Protein AF-A0A5N5TL93-F1 (afdb_monomer_lite)

Organism: NCBI:txid96803

Sequence (200 aa):
LRLPSHPKIYDVPLDINDTLHLYWQVDYETESVRIEIHSRAFSPHPWVAVGFSDRGEFPGSDMCVFWVDWKKKIHFQNAERGTTHIVWAWGLGPLYSLEGVIAKGDYCGEVKLELLKPALPDPNLENSKELLVRANKVSVPSDETTYWCSVQKLPEEFIKKHHMLKFGPRIEKGNEDVVHHMEVFHCEHPPNFEVPLYQG

Secondary structure (DSSP, 8-state):
-PPPSSPPPEEEESSTT-SEEEEEEEETTTTEEEEEEEE----SS-EEEEEE-SSS-STT-EEEEEEE-TTS-EEEEEE----SSEEEEEESS----THHHHTT-SEEEEE---S----PPPPP-TT---------S----SSS-----B--PPPGGGSS----------PPTT-TTT------------TT--PPP-B-

Foldseek 3Di:
DDFDPDFDKDKDQFDPVSQKIKIWTADPVVRDIDIDIDGNDPAPKKKKKKWFAAVQALPFTFIWIWIQDPVRDIDIDTDDDHHFWMKMEMERDHDPDCVQVSVGHPDIGIDGDDRDDPRDDQDDCPPPDDDDDDADPDDDDPDPDDDKDWDDDDDPVPPDDDDDSDDDDDDDPPCPVVCDDDDDDDDDDDPPDDDDTDID

Structure (mmCIF, N/CA/C/O backbone):
data_AF-A0A5N5TL93-F1
#
_entry.id   AF-A0A5N5TL93-F1
#
loop_
_atom_site.group_PDB
_atom_site.id
_atom_site.type_symbol
_atom_site.label_atom_id
_atom_site.label_alt_id
_atom_site.label_comp_id
_atom_site.label_asym_id
_atom_site.label_entity_id
_atom_site.label_seq_id
_atom_site.pdbx_PDB_ins_code
_atom_site.Cartn_x
_atom_site.Cartn_y
_atom_site.Cartn_z
_atom_site.occupancy
_atom_site.B_iso_or_equiv
_atom_site.auth_seq_id
_atom_site.auth_comp_id
_atom_site.auth_asym_id
_atom_site.auth_atom_id
_atom_site.pdbx_PDB_model_num
ATOM 1 N N . LEU A 1 1 ? 13.899 15.045 18.638 1.00 47.25 1 LEU A N 1
ATOM 2 C CA . LEU A 1 1 ? 13.764 13.753 17.928 1.00 47.25 1 LEU A CA 1
ATOM 3 C C . LEU A 1 1 ? 15.072 13.530 17.181 1.00 47.25 1 LEU A C 1
ATOM 5 O O . LEU A 1 1 ? 15.477 14.438 16.472 1.00 47.25 1 LEU A O 1
ATOM 9 N N . ARG A 1 2 ? 15.803 12.439 17.443 1.00 49.12 2 ARG A N 1
ATOM 10 C CA . ARG A 1 2 ? 17.041 12.135 16.701 1.00 49.12 2 ARG A CA 1
ATOM 11 C C . ARG A 1 2 ? 16.654 11.414 15.411 1.00 49.12 2 ARG A C 1
ATOM 13 O O . ARG A 1 2 ? 15.847 10.491 15.477 1.00 49.12 2 ARG A O 1
ATOM 20 N N . LEU A 1 3 ? 17.197 11.859 14.280 1.00 55.09 3 LEU A N 1
ATOM 21 C CA . LEU A 1 3 ? 17.043 11.176 12.996 1.00 55.09 3 LEU A CA 1
ATOM 22 C C . LEU A 1 3 ? 17.702 9.783 13.075 1.00 55.09 3 LEU A C 1
ATOM 24 O O . LEU A 1 3 ? 18.693 9.629 13.798 1.00 55.09 3 LEU A O 1
ATOM 28 N N . PRO A 1 4 ? 17.146 8.759 12.404 1.00 56.88 4 PRO A N 1
ATOM 29 C CA . PRO A 1 4 ? 17.736 7.422 12.381 1.00 56.88 4 PRO A CA 1
ATOM 30 C C . PRO A 1 4 ? 19.165 7.449 11.810 1.00 56.88 4 PRO A C 1
ATOM 32 O O . PRO A 1 4 ? 19.465 8.216 10.901 1.00 56.88 4 PRO A O 1
ATOM 35 N N . SER A 1 5 ? 20.053 6.601 12.346 1.00 54.75 5 SER A N 1
ATOM 36 C CA . SER A 1 5 ? 21.486 6.561 11.991 1.00 54.75 5 SER A CA 1
ATOM 37 C C . SER A 1 5 ? 21.777 6.009 10.591 1.00 54.75 5 SER A C 1
ATOM 39 O O . SER A 1 5 ? 22.909 6.104 10.122 1.00 54.75 5 SER A O 1
ATOM 41 N N . HIS A 1 6 ? 20.768 5.437 9.930 1.00 63.19 6 HIS A N 1
ATOM 42 C CA . HIS A 1 6 ? 20.829 4.975 8.550 1.00 63.19 6 HIS A CA 1
ATOM 43 C C . HIS A 1 6 ? 19.561 5.408 7.803 1.00 63.19 6 HIS A C 1
ATOM 45 O O . HIS A 1 6 ? 18.471 5.328 8.380 1.00 63.19 6 HIS A O 1
ATOM 51 N N . PRO A 1 7 ? 19.679 5.847 6.537 1.00 71.12 7 PRO A N 1
ATOM 52 C CA . PRO A 1 7 ? 18.524 6.201 5.727 1.00 71.12 7 PRO A CA 1
ATOM 53 C C . PRO A 1 7 ? 17.638 4.970 5.525 1.00 71.12 7 PRO A C 1
ATOM 55 O O . PRO A 1 7 ? 18.084 3.934 5.026 1.00 71.12 7 PRO A O 1
ATOM 58 N N . LYS A 1 8 ? 16.375 5.088 5.942 1.00 82.25 8 LYS A N 1
ATOM 59 C CA . LYS A 1 8 ? 15.367 4.042 5.773 1.00 82.25 8 LYS A CA 1
ATOM 60 C C . LYS A 1 8 ? 15.163 3.772 4.281 1.00 82.25 8 LYS A C 1
ATOM 62 O O . LYS A 1 8 ? 14.966 4.708 3.510 1.00 82.25 8 LYS A O 1
ATOM 67 N N . ILE A 1 9 ? 15.245 2.500 3.900 1.00 89.31 9 ILE A N 1
ATOM 68 C CA . ILE A 1 9 ? 14.920 2.034 2.550 1.00 89.31 9 ILE A CA 1
ATOM 69 C C . ILE A 1 9 ? 13.435 1.701 2.538 1.00 89.31 9 ILE A C 1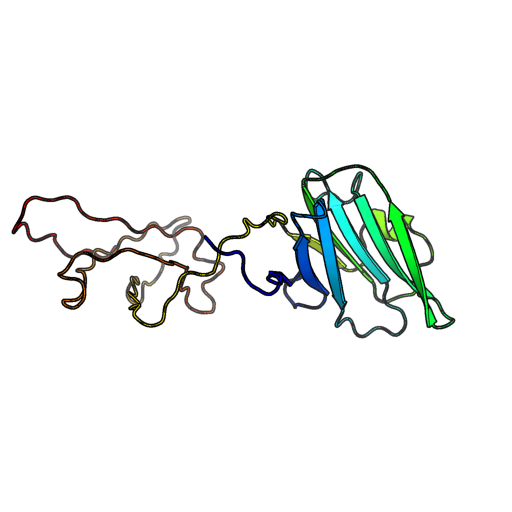
ATOM 71 O O . ILE A 1 9 ? 12.949 1.010 3.435 1.00 89.31 9 ILE A O 1
ATOM 75 N N . TYR A 1 10 ? 12.736 2.217 1.540 1.00 88.88 10 TYR A N 1
ATOM 76 C CA . TYR A 1 10 ? 11.359 1.867 1.239 1.00 88.88 10 TYR A CA 1
ATOM 77 C C . TYR A 1 10 ? 11.325 1.037 -0.037 1.00 88.88 10 TYR A C 1
ATOM 79 O O . TYR A 1 10 ? 12.203 1.181 -0.891 1.00 88.88 10 TYR A O 1
ATOM 87 N N . ASP A 1 11 ? 10.321 0.179 -0.164 1.00 93.81 11 ASP A N 1
ATOM 88 C CA . ASP A 1 11 ? 10.223 -0.759 -1.272 1.00 93.81 11 ASP A CA 1
ATOM 89 C C . ASP A 1 11 ? 8.769 -1.059 -1.658 1.00 93.81 11 ASP A C 1
ATOM 91 O O . ASP A 1 11 ? 7.848 -0.910 -0.847 1.00 93.81 11 ASP A O 1
ATOM 95 N N . VAL A 1 12 ? 8.554 -1.405 -2.929 1.00 91.00 12 VAL A N 1
ATOM 96 C CA . VAL A 1 12 ? 7.251 -1.818 -3.462 1.00 91.00 12 VAL A CA 1
ATOM 97 C C . VAL A 1 12 ? 7.427 -2.694 -4.716 1.00 91.00 12 VAL A C 1
ATOM 99 O O . VAL A 1 12 ? 8.248 -2.364 -5.583 1.00 91.00 12 VAL A O 1
ATOM 102 N N . PRO A 1 13 ? 6.642 -3.777 -4.880 1.00 92.75 13 PRO A N 1
ATOM 103 C CA . PRO A 1 13 ? 6.534 -4.454 -6.168 1.00 92.75 13 PRO A CA 1
ATOM 104 C C . PRO A 1 13 ? 5.822 -3.544 -7.179 1.00 92.75 13 PRO A C 1
ATOM 106 O O . PRO A 1 13 ? 4.799 -2.933 -6.867 1.00 92.75 13 PRO A O 1
ATOM 109 N N . LEU A 1 14 ? 6.350 -3.446 -8.399 1.00 89.75 14 LEU A N 1
ATOM 110 C CA . LEU A 1 14 ? 5.728 -2.661 -9.470 1.00 89.75 14 LEU A CA 1
ATOM 111 C C . LEU A 1 14 ? 4.619 -3.446 -1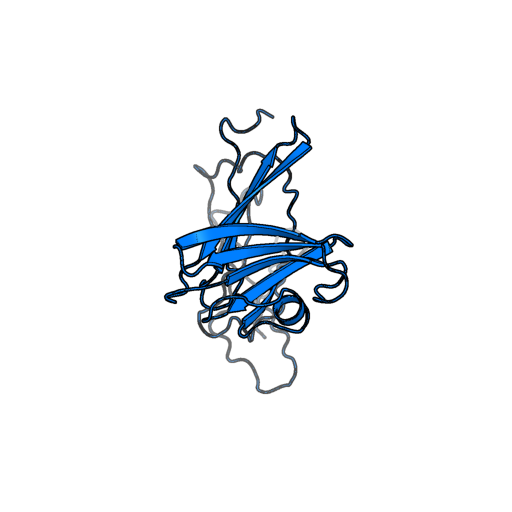0.185 1.00 89.75 14 LEU A C 1
ATOM 113 O O . LEU A 1 14 ? 3.627 -2.860 -10.609 1.00 89.75 14 LEU A O 1
ATOM 117 N N . ASP A 1 15 ? 4.745 -4.771 -10.261 1.00 86.62 15 ASP A N 1
ATOM 118 C CA . ASP A 1 15 ? 3.740 -5.669 -10.832 1.00 86.62 15 ASP A CA 1
ATOM 119 C C . ASP A 1 15 ? 3.267 -6.737 -9.835 1.00 86.62 15 ASP A C 1
ATOM 121 O O . ASP A 1 15 ? 3.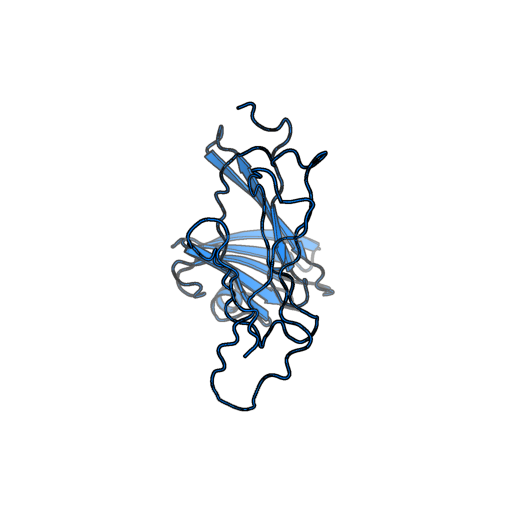928 -7.023 -8.839 1.00 86.62 15 ASP A O 1
ATOM 125 N N . ILE A 1 16 ? 2.120 -7.360 -10.130 1.00 83.56 16 ILE A N 1
ATOM 126 C CA . ILE A 1 16 ? 1.475 -8.357 -9.256 1.00 83.56 16 ILE A CA 1
ATOM 127 C C . ILE A 1 16 ? 2.340 -9.598 -8.977 1.00 83.56 16 ILE A C 1
ATOM 129 O O . ILE A 1 16 ? 2.158 -10.254 -7.954 1.00 83.56 16 ILE A O 1
ATOM 133 N N . ASN A 1 17 ? 3.277 -9.927 -9.869 1.00 86.06 17 ASN A N 1
ATOM 134 C CA . ASN A 1 17 ? 4.159 -11.085 -9.734 1.00 86.06 17 ASN A CA 1
ATOM 135 C C . ASN A 1 17 ? 5.513 -10.723 -9.110 1.00 86.06 17 ASN A C 1
ATOM 137 O O . ASN A 1 17 ? 6.364 -11.604 -8.979 1.00 86.06 17 ASN A O 1
ATOM 141 N N . ASP A 1 18 ? 5.727 -9.456 -8.741 1.00 88.94 18 ASP A N 1
ATOM 142 C CA . ASP A 1 18 ? 7.007 -8.953 -8.245 1.00 88.94 18 ASP A CA 1
ATOM 143 C C . ASP A 1 18 ? 8.171 -9.262 -9.215 1.00 88.94 18 ASP A C 1
ATOM 145 O O . ASP A 1 18 ? 9.257 -9.714 -8.826 1.00 88.94 18 ASP A O 1
ATOM 149 N N . THR A 1 19 ? 7.911 -9.087 -10.517 1.00 87.75 19 THR A N 1
ATOM 150 C CA . THR A 1 19 ? 8.921 -9.239 -11.577 1.00 87.75 19 THR A CA 1
ATOM 151 C C . THR A 1 19 ? 9.835 -8.022 -11.614 1.00 87.75 19 THR A C 1
ATOM 153 O O . THR A 1 19 ? 11.045 -8.165 -11.791 1.00 87.75 19 THR A O 1
ATOM 156 N N . LEU A 1 20 ? 9.267 -6.834 -11.430 1.00 88.44 20 LEU A N 1
ATOM 157 C CA . LEU A 1 20 ? 9.965 -5.581 -11.197 1.00 88.44 20 LEU A CA 1
ATOM 158 C C . LEU A 1 20 ? 9.697 -5.102 -9.769 1.00 88.44 20 LEU A C 1
ATOM 160 O O . LEU A 1 20 ? 8.544 -4.944 -9.370 1.00 88.44 20 LEU A O 1
ATOM 164 N N . HIS A 1 21 ? 10.762 -4.812 -9.029 1.00 92.06 21 HIS A N 1
ATOM 165 C CA . HIS A 1 21 ? 10.697 -4.294 -7.666 1.00 92.06 21 HIS A CA 1
ATOM 166 C C . HIS A 1 21 ? 11.417 -2.950 -7.580 1.00 92.06 21 HIS A C 1
ATOM 168 O O . HIS A 1 21 ? 12.538 -2.811 -8.074 1.00 92.06 21 HIS A O 1
ATOM 174 N N . LEU A 1 22 ? 10.781 -1.964 -6.954 1.00 90.69 22 LEU A N 1
ATOM 175 C CA . LEU A 1 22 ? 11.323 -0.627 -6.743 1.00 90.69 22 LEU A CA 1
ATOM 176 C C . LEU A 1 22 ? 11.783 -0.477 -5.295 1.00 90.69 22 LEU A C 1
ATOM 178 O O . LEU A 1 22 ? 10.998 -0.693 -4.379 1.00 90.69 22 LEU A O 1
ATOM 182 N N . TYR A 1 23 ? 13.014 -0.015 -5.107 1.00 92.50 23 TYR A N 1
ATOM 183 C CA . TYR A 1 23 ? 13.560 0.445 -3.836 1.00 92.50 23 TYR A CA 1
ATOM 184 C C . TYR A 1 23 ? 13.857 1.938 -3.925 1.00 92.50 23 TYR A C 1
ATOM 186 O O . TYR A 1 23 ? 14.356 2.416 -4.948 1.00 92.50 23 TYR A O 1
ATOM 194 N N . TRP A 1 24 ? 13.597 2.690 -2.858 1.00 90.25 24 TRP A N 1
ATOM 195 C CA . TRP A 1 24 ? 13.990 4.092 -2.802 1.00 90.25 24 TRP A CA 1
ATOM 196 C C . TRP A 1 24 ? 14.400 4.569 -1.410 1.00 90.25 24 TRP A C 1
ATOM 198 O O . TRP A 1 24 ? 14.017 4.019 -0.376 1.00 90.25 24 TRP A O 1
ATOM 208 N N . GLN A 1 25 ? 15.200 5.631 -1.402 1.00 88.56 25 GLN A N 1
ATOM 209 C CA . GLN A 1 25 ? 15.634 6.359 -0.215 1.00 88.56 25 GLN A CA 1
ATOM 210 C C . GLN A 1 25 ? 15.470 7.857 -0.450 1.00 88.56 25 GLN A C 1
ATOM 212 O O . GLN A 1 25 ? 15.737 8.343 -1.549 1.00 88.56 25 GLN A O 1
ATOM 217 N N . VAL A 1 26 ? 15.075 8.583 0.594 1.00 83.19 26 VAL A N 1
ATOM 218 C CA . VAL A 1 26 ? 14.947 10.045 0.573 1.00 83.19 26 VAL A CA 1
ATOM 219 C C . VAL A 1 26 ? 16.035 10.643 1.451 1.00 83.19 26 VAL A C 1
ATOM 221 O O . VAL A 1 26 ? 16.152 10.285 2.625 1.00 83.19 26 VAL A O 1
ATOM 224 N N . ASP A 1 27 ? 16.810 11.557 0.885 1.00 84.06 27 ASP A N 1
ATOM 225 C CA . ASP A 1 27 ? 17.784 12.371 1.595 1.00 84.06 27 ASP A CA 1
ATOM 226 C C . ASP A 1 27 ? 17.307 13.826 1.596 1.00 84.06 27 ASP A C 1
ATOM 228 O O . ASP A 1 27 ? 17.324 14.522 0.580 1.00 84.06 27 ASP A O 1
ATOM 232 N N . TYR A 1 28 ? 16.848 14.267 2.764 1.00 81.94 28 TYR A N 1
ATOM 233 C CA . TYR A 1 28 ? 16.354 15.624 2.970 1.00 81.94 28 TYR A CA 1
ATOM 234 C C . TYR A 1 28 ? 17.474 16.659 3.126 1.00 81.94 28 TYR A C 1
ATOM 236 O O . TYR A 1 28 ? 17.205 17.843 2.960 1.00 81.94 28 TYR A O 1
ATOM 244 N N . GLU A 1 29 ? 18.706 16.251 3.447 1.00 84.88 29 GLU A N 1
ATOM 245 C CA . GLU A 1 29 ? 19.843 17.176 3.543 1.00 84.88 29 GLU A CA 1
ATOM 246 C C . GLU A 1 29 ? 20.349 17.559 2.151 1.00 84.88 29 GLU A C 1
ATOM 248 O O . GLU A 1 29 ? 20.724 18.707 1.921 1.00 84.88 29 GLU A O 1
ATOM 253 N N . THR A 1 30 ? 20.337 16.604 1.219 1.00 86.94 30 THR A N 1
ATOM 254 C CA . THR A 1 30 ? 20.783 16.809 -0.168 1.00 86.94 30 THR A CA 1
ATOM 255 C C . THR A 1 30 ? 19.644 17.029 -1.163 1.00 86.94 30 THR A C 1
ATOM 257 O O . THR A 1 30 ? 19.908 17.135 -2.359 1.00 86.94 30 THR A O 1
ATOM 260 N N . GLU A 1 31 ? 18.397 17.097 -0.686 1.00 83.50 31 GLU A N 1
ATOM 261 C CA . GLU A 1 31 ? 17.180 17.238 -1.502 1.00 83.50 31 GLU A CA 1
ATOM 262 C C . GLU A 1 31 ? 17.101 16.207 -2.644 1.00 83.50 31 GLU A C 1
ATOM 264 O O . GLU A 1 31 ? 16.731 16.521 -3.777 1.00 83.50 31 GLU A O 1
ATOM 269 N N . SER A 1 32 ? 17.465 14.953 -2.360 1.00 81.81 32 SER A N 1
ATOM 270 C CA . SER A 1 32 ? 17.572 13.907 -3.377 1.00 81.81 32 SER A CA 1
ATOM 271 C C . SER A 1 32 ? 16.779 12.646 -3.032 1.00 81.81 32 SER A C 1
ATOM 273 O O . SER A 1 32 ? 16.609 12.272 -1.871 1.00 81.81 32 SER A O 1
ATOM 275 N N . VAL A 1 33 ? 16.285 11.968 -4.073 1.00 82.50 33 VAL A N 1
ATOM 276 C CA . VAL A 1 33 ? 15.683 10.634 -3.969 1.00 82.50 33 VAL A CA 1
ATOM 277 C C . VAL A 1 33 ? 16.547 9.666 -4.761 1.00 82.50 33 VAL A C 1
ATOM 279 O O . VAL A 1 33 ? 16.754 9.838 -5.962 1.00 82.50 33 VAL A O 1
ATOM 282 N N . ARG A 1 34 ? 17.063 8.636 -4.092 1.00 86.31 34 ARG A N 1
ATOM 283 C CA . ARG A 1 34 ? 17.788 7.542 -4.740 1.00 86.31 34 ARG A CA 1
ATOM 284 C C . ARG A 1 34 ? 16.815 6.418 -5.037 1.00 86.31 34 ARG A C 1
ATOM 286 O O . ARG A 1 34 ? 16.117 5.978 -4.131 1.00 86.31 34 ARG A O 1
ATOM 293 N N . ILE A 1 35 ? 16.806 5.951 -6.280 1.00 86.06 35 ILE A N 1
ATOM 294 C CA . ILE A 1 35 ? 15.934 4.880 -6.763 1.00 86.06 35 ILE A CA 1
ATOM 295 C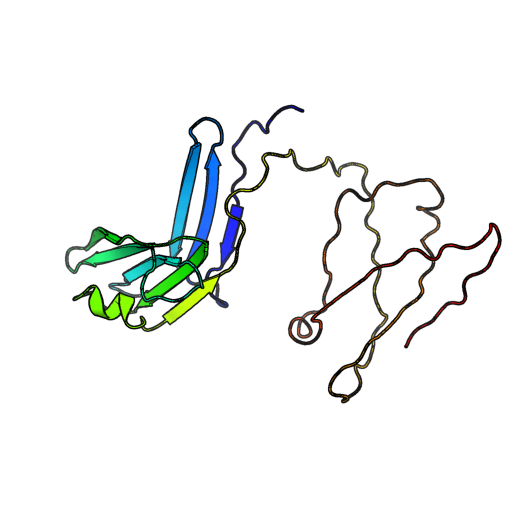 C . ILE A 1 35 ? 16.789 3.722 -7.272 1.00 86.06 35 ILE A C 1
ATOM 297 O O . ILE A 1 35 ? 17.787 3.935 -7.960 1.00 86.06 35 ILE A O 1
ATOM 301 N N . GLU A 1 36 ? 16.374 2.503 -6.953 1.00 89.56 36 GLU A N 1
ATOM 302 C CA . GLU A 1 36 ? 16.967 1.264 -7.437 1.00 89.56 36 GLU A CA 1
ATOM 303 C C . GLU A 1 36 ? 15.857 0.313 -7.905 1.00 89.56 36 GLU A C 1
ATOM 305 O O . GLU A 1 36 ? 14.861 0.120 -7.212 1.00 89.56 36 GLU A O 1
ATOM 310 N N . ILE A 1 37 ? 16.014 -0.264 -9.100 1.00 86.50 37 ILE A N 1
ATOM 311 C CA . ILE A 1 37 ? 15.037 -1.181 -9.702 1.00 86.50 37 ILE A CA 1
ATOM 312 C C . ILE A 1 37 ? 15.664 -2.560 -9.829 1.00 86.50 37 ILE A C 1
ATOM 314 O O . ILE A 1 37 ? 16.708 -2.721 -10.463 1.00 86.50 37 ILE A O 1
ATOM 318 N N . HIS A 1 38 ? 15.015 -3.566 -9.256 1.00 88.44 38 HIS A N 1
ATOM 319 C CA . HIS A 1 38 ? 15.400 -4.964 -9.406 1.00 88.44 38 HIS A CA 1
ATOM 320 C C . HIS A 1 38 ? 14.457 -5.628 -10.397 1.00 88.44 38 HIS A C 1
ATOM 322 O O . HIS A 1 38 ? 13.242 -5.566 -10.238 1.00 88.44 38 HIS A O 1
ATOM 328 N N . SER A 1 39 ? 15.017 -6.282 -11.412 1.00 83.44 39 SER A N 1
ATOM 329 C CA . SER A 1 39 ? 14.250 -7.083 -12.363 1.00 83.44 39 SER A CA 1
ATOM 330 C C . SER A 1 39 ? 14.581 -8.559 -12.196 1.00 83.44 39 SER A C 1
ATOM 332 O O . SER A 1 39 ? 15.746 -8.956 -12.233 1.00 83.44 39 SER A O 1
ATOM 334 N N . ARG A 1 40 ? 13.542 -9.374 -12.032 1.00 82.38 40 ARG A N 1
ATOM 335 C CA . ARG A 1 40 ? 13.588 -10.841 -12.051 1.00 82.38 40 ARG A CA 1
ATOM 336 C C . ARG A 1 40 ? 13.143 -11.407 -13.402 1.00 82.38 40 ARG A C 1
ATOM 338 O O . ARG A 1 40 ? 12.985 -12.618 -13.533 1.00 82.38 40 ARG A O 1
ATOM 345 N N . ALA A 1 41 ? 12.923 -10.551 -14.405 1.00 68.75 41 ALA A N 1
ATOM 346 C CA . ALA A 1 41 ? 12.520 -10.975 -15.738 1.00 68.75 41 ALA A CA 1
ATOM 347 C C . ALA A 1 41 ? 13.613 -11.849 -16.377 1.00 68.75 41 ALA A C 1
ATOM 349 O O . ALA A 1 41 ? 14.707 -11.384 -16.698 1.00 68.75 41 ALA A O 1
ATOM 350 N N . PHE A 1 42 ? 13.308 -13.128 -16.594 1.00 65.31 42 PHE A N 1
ATOM 351 C CA . PHE A 1 42 ? 14.196 -14.057 -17.287 1.00 65.31 42 PHE A CA 1
ATOM 352 C C . PHE A 1 42 ? 14.073 -13.870 -18.806 1.00 65.31 42 PHE A C 1
ATOM 354 O O . PHE A 1 42 ? 13.309 -14.564 -19.473 1.00 65.31 42 PHE A O 1
ATOM 361 N N . SER A 1 43 ? 14.838 -12.931 -19.364 1.00 67.50 43 SER A N 1
ATOM 362 C CA . SER A 1 43 ? 15.029 -12.780 -20.812 1.00 67.50 43 SER A CA 1
ATOM 363 C C . SER A 1 43 ? 16.520 -12.637 -21.149 1.00 67.50 43 SER A C 1
ATOM 365 O O . SER A 1 43 ? 17.283 -12.113 -20.337 1.00 67.50 43 SER A O 1
ATOM 367 N N . PRO A 1 44 ? 16.974 -13.095 -22.333 1.00 64.31 44 PRO A N 1
ATOM 368 C CA . PRO A 1 44 ? 18.334 -12.844 -22.801 1.00 64.31 44 PRO A CA 1
ATOM 369 C C . PRO A 1 44 ? 18.628 -11.358 -23.088 1.00 64.31 44 PRO A C 1
ATOM 371 O O . PRO A 1 44 ? 19.799 -10.985 -23.077 1.00 64.31 44 PRO A O 1
ATOM 374 N N . HIS A 1 45 ? 17.608 -10.522 -23.337 1.00 68.06 45 HIS A N 1
ATOM 375 C CA . HIS A 1 45 ? 17.755 -9.083 -23.616 1.00 68.06 45 HIS A CA 1
ATOM 376 C C . HIS A 1 45 ? 16.540 -8.280 -23.107 1.00 68.06 45 HIS A C 1
ATOM 378 O O . HIS A 1 45 ? 15.797 -7.738 -23.926 1.00 68.06 45 HIS A O 1
ATOM 384 N N . PRO A 1 46 ? 16.279 -8.213 -21.789 1.00 72.69 46 PRO A N 1
ATOM 385 C CA . PRO A 1 46 ? 15.160 -7.438 -21.286 1.00 72.69 46 PRO A CA 1
ATOM 386 C C . PRO A 1 46 ? 15.457 -5.944 -21.420 1.00 72.69 46 PRO A C 1
ATOM 388 O O . PRO A 1 46 ? 16.591 -5.487 -21.227 1.00 72.69 46 PRO A O 1
ATOM 391 N N . TRP A 1 47 ? 14.414 -5.175 -21.697 1.00 81.94 47 TRP A N 1
ATOM 392 C CA . TRP A 1 47 ? 14.403 -3.746 -21.422 1.00 81.94 47 TRP A CA 1
ATOM 393 C C . TRP A 1 47 ? 13.389 -3.464 -20.322 1.00 81.94 47 TRP A C 1
ATOM 395 O O . TRP A 1 47 ? 12.381 -4.160 -20.202 1.00 81.94 47 TRP A O 1
ATOM 405 N N . VAL A 1 48 ? 13.678 -2.455 -19.512 1.00 83.94 48 VAL A N 1
ATOM 406 C CA . VAL A 1 48 ? 12.834 -1.981 -18.418 1.00 83.94 48 VAL A CA 1
ATOM 407 C C . VAL A 1 48 ? 12.741 -0.470 -18.533 1.00 83.94 48 VAL A C 1
ATOM 409 O O . VAL A 1 48 ? 13.742 0.206 -18.738 1.00 83.94 48 VAL A O 1
ATOM 412 N N . ALA A 1 49 ? 11.545 0.067 -18.387 1.00 84.44 49 ALA A N 1
ATOM 413 C CA . ALA A 1 49 ? 11.285 1.487 -18.312 1.00 84.44 49 ALA A CA 1
ATOM 414 C C . ALA A 1 49 ? 10.544 1.777 -17.011 1.00 84.44 49 ALA A C 1
ATOM 416 O O . ALA A 1 49 ? 9.574 1.095 -16.689 1.00 84.44 49 ALA A O 1
ATOM 417 N N . VAL A 1 50 ? 10.998 2.777 -16.267 1.00 86.12 50 VAL A N 1
ATOM 418 C CA . VAL A 1 50 ? 10.334 3.266 -15.055 1.00 86.12 50 VAL A CA 1
ATOM 419 C C . VAL A 1 50 ? 10.327 4.780 -15.116 1.00 86.12 50 VAL A C 1
ATOM 421 O O . VAL A 1 50 ? 11.323 5.387 -15.496 1.00 86.12 50 VAL A O 1
ATOM 424 N N . GLY A 1 51 ? 9.209 5.394 -14.771 1.00 84.38 51 GLY A N 1
ATOM 425 C CA . GLY A 1 51 ? 9.047 6.830 -14.875 1.00 84.38 51 GLY A CA 1
ATOM 426 C C . GLY A 1 51 ? 7.976 7.386 -13.962 1.00 84.38 51 GLY A C 1
ATOM 427 O O . GLY A 1 51 ? 7.355 6.653 -13.192 1.00 84.38 51 GLY A O 1
ATOM 428 N N . PHE A 1 52 ? 7.742 8.683 -14.094 1.00 83.50 52 PHE A N 1
ATOM 429 C CA . PHE A 1 52 ? 6.682 9.409 -13.423 1.00 83.50 52 PHE A CA 1
ATOM 430 C C . PHE A 1 52 ? 5.720 9.985 -14.455 1.00 83.50 52 PHE A C 1
ATOM 432 O O . PHE A 1 52 ? 6.138 10.536 -15.458 1.00 83.50 52 PHE A O 1
ATOM 439 N N . SER A 1 53 ? 4.423 9.850 -14.242 1.00 80.81 53 SER A N 1
ATOM 440 C CA . SER A 1 53 ? 3.385 10.501 -15.060 1.00 80.81 53 SER A CA 1
ATOM 441 C C . SER A 1 53 ? 2.599 11.450 -14.175 1.00 80.81 53 SER A C 1
ATOM 443 O O . SER A 1 53 ? 2.695 11.263 -12.983 1.00 80.81 53 SER A O 1
ATOM 445 N N . ASP A 1 54 ? 1.818 12.405 -14.684 1.00 77.56 54 ASP A N 1
ATOM 446 C CA . ASP A 1 54 ? 0.880 13.211 -13.868 1.00 77.56 54 ASP A CA 1
ATOM 447 C C . ASP A 1 54 ? -0.391 12.440 -13.466 1.00 77.56 54 ASP A C 1
ATOM 449 O O . ASP A 1 54 ? -1.047 12.763 -12.474 1.00 77.56 54 ASP A O 1
ATOM 453 N N . ARG A 1 55 ? -0.801 11.475 -14.300 1.00 77.44 55 ARG A N 1
ATOM 454 C CA . ARG A 1 55 ? -2.064 10.724 -14.159 1.00 77.44 55 ARG A CA 1
ATOM 455 C C . ARG A 1 55 ? -1.890 9.218 -14.324 1.00 77.44 55 ARG A C 1
ATOM 457 O O . ARG A 1 55 ? -2.881 8.507 -14.441 1.00 77.44 55 ARG A O 1
ATOM 464 N N . GLY A 1 56 ? -0.641 8.750 -14.344 1.00 76.25 56 GLY A N 1
ATOM 465 C CA . GLY A 1 56 ? -0.289 7.347 -14.584 1.00 76.25 56 GLY A CA 1
ATOM 466 C C . GLY A 1 56 ? -0.374 6.902 -16.052 1.00 76.25 56 GLY A C 1
ATOM 467 O O . GLY A 1 56 ? -0.228 5.727 -16.376 1.00 76.25 56 GLY A O 1
ATOM 468 N N . GLU A 1 57 ? -0.556 7.852 -16.966 1.00 76.50 57 GLU A N 1
ATOM 469 C CA . GLU A 1 57 ? -0.548 7.627 -18.410 1.00 76.50 57 GLU A CA 1
ATOM 470 C C . GLU A 1 57 ? 0.891 7.589 -18.956 1.00 76.50 57 GLU A C 1
ATOM 472 O O . GLU A 1 57 ? 1.754 8.344 -18.507 1.00 76.50 57 GLU A O 1
ATOM 477 N N . PHE A 1 58 ? 1.152 6.740 -19.956 1.00 73.44 58 PHE A N 1
ATOM 478 C CA . PHE A 1 58 ? 2.457 6.682 -20.633 1.00 73.44 58 PHE A CA 1
ATOM 479 C C . PHE A 1 58 ? 2.761 7.933 -21.476 1.00 73.44 58 PHE A C 1
ATOM 481 O O . PHE A 1 58 ? 3.879 8.451 -21.384 1.00 73.44 58 PHE A O 1
ATOM 488 N N . PRO A 1 5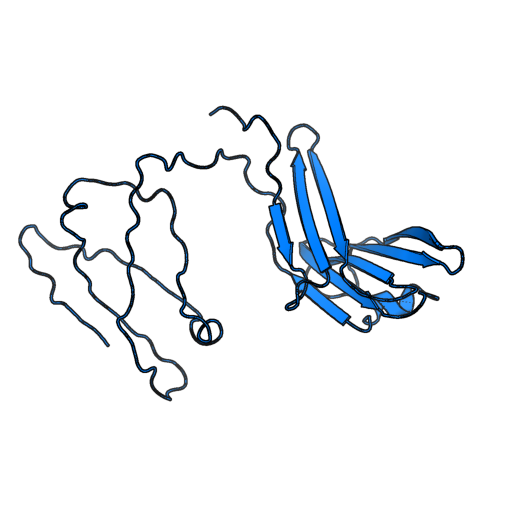9 ? 1.825 8.462 -22.292 1.00 72.62 59 PRO A N 1
ATOM 489 C CA . PRO A 1 59 ? 2.058 9.712 -23.007 1.00 72.62 59 PRO A CA 1
ATOM 490 C C . PRO A 1 59 ? 2.254 10.885 -22.038 1.00 72.62 59 PRO A C 1
ATOM 492 O O . PRO A 1 59 ? 1.424 11.108 -21.165 1.00 72.62 59 PRO A O 1
ATOM 495 N N . GLY A 1 60 ? 3.332 11.655 -22.219 1.00 67.19 60 GLY A N 1
ATOM 496 C CA . GLY A 1 60 ? 3.641 12.791 -21.341 1.00 67.19 60 GLY A CA 1
ATOM 497 C C . GLY A 1 60 ? 4.108 12.377 -19.942 1.00 67.19 60 GLY A C 1
ATOM 498 O O . GLY A 1 60 ? 3.735 13.020 -18.972 1.00 67.19 60 GLY A O 1
ATOM 499 N N . SER A 1 61 ? 4.874 11.286 -19.836 1.00 71.75 61 SER A N 1
ATOM 500 C CA . SER A 1 61 ? 5.536 10.866 -18.596 1.00 71.75 61 SER A CA 1
ATOM 501 C C . SER A 1 61 ? 7.053 11.108 -18.646 1.00 71.75 61 SER A C 1
ATOM 503 O O . SER A 1 61 ? 7.678 11.000 -19.705 1.00 71.75 61 SER A O 1
ATOM 505 N N . ASP A 1 62 ? 7.640 11.429 -17.492 1.00 76.19 62 ASP A N 1
ATOM 506 C CA . ASP A 1 62 ? 9.076 11.455 -17.214 1.00 76.19 62 ASP A CA 1
ATOM 507 C C . ASP A 1 62 ? 9.613 10.015 -17.121 1.00 76.19 62 ASP A C 1
ATOM 509 O O . ASP A 1 62 ? 9.542 9.402 -16.058 1.00 76.19 62 ASP A O 1
ATOM 513 N N . MET A 1 63 ? 10.134 9.430 -18.202 1.00 75.25 63 MET A N 1
ATOM 514 C CA . MET A 1 63 ? 10.591 8.033 -18.207 1.00 75.25 63 MET A CA 1
ATOM 515 C C . MET A 1 63 ? 12.108 7.879 -18.245 1.00 75.25 63 MET A C 1
ATOM 517 O O . MET A 1 63 ? 12.807 8.468 -19.064 1.00 75.25 63 MET A O 1
ATOM 521 N N . CYS A 1 64 ? 12.602 6.959 -17.426 1.00 79.38 64 CYS A N 1
ATOM 522 C CA . CYS A 1 64 ? 13.942 6.404 -17.495 1.00 79.38 64 CYS A CA 1
ATOM 523 C C . CYS A 1 64 ? 13.886 5.010 -18.125 1.00 79.38 64 CYS A C 1
ATOM 525 O O . CYS A 1 64 ? 13.239 4.106 -17.591 1.00 79.38 64 CYS A O 1
ATOM 527 N N . VAL A 1 65 ? 14.573 4.814 -19.252 1.00 77.69 65 VAL A N 1
ATOM 528 C CA . VAL A 1 65 ? 14.598 3.526 -19.963 1.00 77.69 65 VAL A CA 1
ATOM 529 C C . VAL A 1 65 ? 15.974 2.889 -19.874 1.00 77.69 65 VAL A C 1
ATOM 531 O O . VAL A 1 65 ? 16.987 3.520 -20.174 1.00 77.69 65 VAL A O 1
ATOM 534 N N . PHE A 1 66 ? 15.983 1.617 -19.493 1.00 80.06 66 PHE A N 1
ATOM 535 C CA . PHE A 1 66 ? 17.143 0.758 -19.341 1.00 80.06 66 PHE A CA 1
ATOM 536 C C . PHE A 1 66 ? 17.033 -0.417 -20.306 1.00 80.06 66 PHE A C 1
ATOM 538 O O . PHE A 1 66 ? 16.010 -1.098 -20.364 1.00 80.06 66 PHE A O 1
ATOM 545 N N . TRP A 1 67 ? 18.096 -0.703 -21.046 1.00 76.81 67 TRP A N 1
ATOM 546 C CA . TRP A 1 67 ? 18.154 -1.908 -21.870 1.00 76.81 67 TRP A CA 1
ATOM 547 C C . TRP A 1 67 ? 19.576 -2.430 -21.982 1.00 76.81 67 TRP A C 1
ATOM 549 O O . TRP A 1 67 ? 20.554 -1.687 -21.856 1.00 76.81 67 TRP A O 1
ATOM 559 N N . VAL A 1 68 ? 19.678 -3.732 -22.228 1.00 70.88 68 VAL A N 1
ATOM 560 C CA . VAL A 1 68 ? 20.939 -4.405 -22.519 1.00 70.88 68 VAL A CA 1
ATOM 561 C C . VAL A 1 68 ? 21.011 -4.644 -24.021 1.00 70.88 68 VAL A C 1
ATOM 563 O O . VAL A 1 68 ? 20.149 -5.312 -24.594 1.00 70.88 68 VAL A O 1
ATOM 566 N N . ASP A 1 69 ? 22.022 -4.081 -24.678 1.00 67.88 69 ASP A N 1
ATOM 567 C CA . ASP A 1 69 ? 22.229 -4.333 -26.101 1.00 67.88 69 ASP A CA 1
ATOM 568 C C . ASP A 1 69 ? 22.807 -5.735 -26.363 1.00 67.88 69 ASP A C 1
ATOM 570 O O . ASP A 1 69 ? 23.217 -6.468 -25.461 1.00 67.88 69 ASP A O 1
ATOM 574 N N . TRP A 1 70 ? 22.886 -6.108 -27.639 1.00 67.75 70 TRP A N 1
ATOM 575 C CA . TRP A 1 70 ? 23.451 -7.386 -28.081 1.00 67.75 70 TRP A CA 1
ATOM 576 C C . TRP A 1 70 ? 24.934 -7.586 -27.702 1.00 67.75 70 TRP A C 1
ATOM 578 O O . TRP A 1 70 ? 25.437 -8.708 -27.760 1.00 67.75 70 TRP A O 1
ATOM 588 N N . LYS A 1 71 ? 25.651 -6.523 -27.305 1.00 73.69 71 LYS A N 1
ATOM 589 C CA . LYS A 1 71 ? 27.025 -6.572 -26.775 1.00 73.69 71 LYS A CA 1
ATOM 590 C C . LYS A 1 71 ? 27.066 -6.662 -25.245 1.00 73.69 71 LYS A C 1
ATOM 592 O O . LYS A 1 71 ? 28.151 -6.571 -24.674 1.00 73.69 71 LYS A O 1
ATOM 597 N N . LYS A 1 72 ? 25.922 -6.853 -24.578 1.00 66.06 72 LYS A N 1
ATOM 598 C CA . LYS A 1 72 ? 25.761 -6.845 -23.115 1.00 66.06 72 LYS A CA 1
ATOM 599 C C . LYS A 1 72 ? 26.081 -5.497 -22.458 1.00 66.06 72 LYS A C 1
ATOM 601 O O . LYS A 1 72 ? 26.387 -5.453 -21.267 1.00 66.06 72 LYS A O 1
ATOM 606 N N . LYS A 1 73 ? 26.029 -4.393 -23.207 1.00 66.50 73 LYS A N 1
ATOM 607 C CA . LYS A 1 73 ? 26.195 -3.050 -22.647 1.00 66.50 73 LYS A CA 1
ATOM 608 C C . LYS A 1 73 ? 24.846 -2.537 -22.149 1.00 66.50 73 LYS A C 1
ATOM 610 O O . LYS A 1 73 ? 23.856 -2.601 -22.875 1.00 66.50 73 LYS A O 1
ATOM 615 N N . ILE A 1 74 ? 24.835 -2.016 -20.924 1.00 64.56 74 ILE A N 1
ATOM 616 C CA . ILE A 1 74 ? 23.674 -1.347 -20.330 1.00 64.56 74 ILE A CA 1
ATOM 617 C C . ILE A 1 74 ? 23.609 0.084 -20.870 1.00 64.56 74 ILE A C 1
ATOM 619 O O . ILE A 1 74 ? 24.616 0.799 -20.869 1.00 64.56 74 ILE A O 1
ATOM 623 N N . HIS A 1 75 ? 22.428 0.498 -21.314 1.00 70.56 75 HIS A N 1
ATOM 624 C CA . HIS A 1 75 ? 22.128 1.865 -21.732 1.00 70.56 75 HIS A CA 1
ATOM 625 C C . HIS A 1 75 ? 21.050 2.468 -20.834 1.00 70.56 75 HIS A C 1
ATOM 627 O O . HIS A 1 75 ? 20.215 1.743 -20.298 1.00 70.56 75 HIS A O 1
ATOM 633 N N . PHE A 1 76 ? 21.098 3.791 -20.681 1.00 71.62 76 PHE A N 1
ATOM 634 C CA . PHE A 1 76 ? 20.147 4.587 -19.911 1.00 71.62 76 PHE A CA 1
ATOM 635 C C . PHE A 1 76 ? 19.769 5.831 -20.710 1.00 71.62 76 PHE A C 1
ATOM 637 O O . PHE A 1 76 ? 20.651 6.515 -21.236 1.00 71.62 76 PHE A O 1
ATOM 644 N N . GLN A 1 77 ? 18.477 6.138 -20.777 1.00 70.50 77 GLN A N 1
ATOM 645 C CA . GLN A 1 77 ? 17.972 7.363 -21.386 1.00 70.50 77 GLN A CA 1
ATOM 646 C C . GLN A 1 77 ? 16.878 7.982 -20.518 1.00 70.50 77 GLN A C 1
ATOM 648 O O . GLN A 1 77 ? 15.949 7.282 -20.119 1.00 70.50 77 GLN A O 1
ATOM 653 N N . ASN A 1 78 ? 16.996 9.290 -20.274 1.00 63.53 78 ASN A N 1
ATOM 654 C CA . ASN A 1 78 ? 15.955 10.104 -19.652 1.00 63.53 78 ASN A CA 1
ATOM 655 C C . ASN A 1 78 ? 15.029 10.694 -20.730 1.00 63.53 78 ASN A C 1
ATOM 657 O O . ASN A 1 78 ? 15.504 11.142 -21.778 1.00 63.53 78 ASN A O 1
ATOM 661 N N . ALA A 1 79 ? 13.733 10.725 -20.458 1.00 53.62 79 ALA A N 1
ATOM 662 C CA . ALA A 1 79 ? 12.704 11.414 -21.223 1.00 53.62 79 ALA A CA 1
ATOM 663 C C . ALA A 1 79 ? 11.895 12.269 -20.241 1.00 53.62 79 ALA A C 1
ATOM 665 O O . ALA A 1 79 ? 11.533 11.765 -19.187 1.00 53.62 79 ALA A O 1
ATOM 666 N N . GLU A 1 80 ? 11.629 13.536 -20.565 1.00 55.25 80 GLU A N 1
ATOM 667 C CA . GLU A 1 80 ? 11.004 14.490 -19.633 1.00 55.25 80 GLU A CA 1
ATOM 668 C C . GLU A 1 80 ? 9.651 15.006 -20.172 1.00 55.25 80 GLU A C 1
ATOM 670 O O . GLU A 1 80 ? 9.597 15.476 -21.317 1.00 55.25 80 GLU A O 1
ATOM 675 N N . ARG A 1 81 ? 8.577 14.934 -19.364 1.00 49.91 81 ARG A N 1
ATOM 676 C CA . ARG A 1 81 ? 7.660 16.017 -18.924 1.00 49.91 81 ARG A CA 1
ATOM 677 C C . ARG A 1 81 ? 6.489 15.480 -18.055 1.00 49.91 81 ARG A C 1
ATOM 679 O O . ARG A 1 81 ? 5.474 15.130 -18.642 1.00 49.91 81 ARG A O 1
ATOM 686 N N . GLY A 1 82 ? 6.554 15.546 -16.713 1.00 47.91 82 GLY A N 1
ATOM 687 C CA . GLY A 1 82 ? 5.383 15.487 -15.792 1.00 47.91 82 GLY A CA 1
ATOM 688 C C . GLY A 1 82 ? 5.573 14.632 -14.519 1.00 47.91 82 GLY A C 1
ATOM 689 O O . GLY A 1 82 ? 6.327 13.666 -14.530 1.00 47.91 82 GLY A O 1
ATOM 690 N N . THR A 1 83 ? 4.896 14.938 -13.401 1.00 58.22 83 THR A N 1
ATOM 691 C CA . THR A 1 83 ? 5.102 14.238 -12.114 1.00 58.22 83 THR A CA 1
ATOM 692 C C . THR A 1 83 ? 3.876 14.201 -11.181 1.00 58.22 83 THR A C 1
ATOM 694 O O . THR A 1 83 ? 3.571 15.181 -10.511 1.00 58.22 83 THR A O 1
ATOM 697 N N . THR A 1 84 ? 3.238 13.031 -11.042 1.00 66.06 84 THR A N 1
ATOM 698 C CA . THR A 1 84 ? 2.533 12.422 -9.884 1.00 66.06 84 THR A CA 1
ATOM 699 C C . THR A 1 84 ? 1.999 11.040 -10.326 1.00 66.06 84 THR A C 1
ATOM 701 O O . THR A 1 84 ? 1.018 11.015 -11.053 1.00 66.06 84 THR A O 1
ATOM 704 N N . HIS A 1 85 ? 2.601 9.921 -9.877 1.00 79.75 85 HIS A N 1
ATOM 705 C CA . HIS A 1 85 ? 2.341 8.477 -10.180 1.00 79.75 85 HIS A CA 1
ATOM 706 C C . HIS A 1 85 ? 3.599 7.813 -10.770 1.00 79.75 85 HIS A C 1
ATOM 708 O O . HIS A 1 85 ? 4.247 8.411 -11.621 1.00 79.75 85 HIS A O 1
ATOM 714 N N . ILE A 1 86 ? 3.926 6.575 -10.371 1.00 84.56 86 ILE A N 1
ATOM 715 C CA . ILE A 1 86 ? 5.006 5.788 -10.993 1.00 84.56 86 ILE A CA 1
ATOM 716 C C . ILE A 1 86 ? 4.423 4.947 -12.121 1.00 84.56 86 ILE A C 1
ATOM 718 O O . ILE A 1 86 ? 3.488 4.184 -11.896 1.00 84.56 86 ILE A O 1
ATOM 722 N N . VAL A 1 87 ? 4.996 5.050 -13.313 1.00 87.19 87 VAL A N 1
ATOM 723 C CA . VAL A 1 87 ? 4.673 4.201 -14.465 1.00 87.19 87 VAL A CA 1
ATOM 724 C C . VAL A 1 87 ? 5.835 3.264 -14.754 1.00 87.19 87 VAL A C 1
ATOM 726 O O . VAL A 1 87 ? 6.998 3.625 -14.568 1.00 87.19 87 VAL A O 1
ATOM 729 N N . TRP A 1 88 ? 5.540 2.052 -15.204 1.00 87.69 88 TRP A N 1
ATOM 730 C CA . TRP A 1 88 ? 6.568 1.063 -15.511 1.00 87.69 88 TRP A CA 1
ATOM 731 C C . TRP A 1 88 ? 6.192 0.225 -16.726 1.00 87.69 88 TRP A C 1
ATOM 733 O O . TRP A 1 88 ? 5.022 -0.067 -16.961 1.00 87.69 88 TRP A O 1
ATOM 743 N N . ALA A 1 89 ? 7.192 -0.195 -17.490 1.00 85.38 89 ALA A N 1
ATOM 744 C CA . ALA A 1 89 ? 7.032 -1.148 -18.576 1.00 85.38 89 ALA A CA 1
ATOM 745 C C . ALA A 1 89 ? 8.274 -2.027 -18.729 1.00 85.38 89 ALA A C 1
ATOM 747 O O . ALA A 1 89 ? 9.379 -1.623 -18.375 1.00 85.38 89 ALA A O 1
ATOM 748 N N . TRP A 1 90 ? 8.110 -3.226 -19.275 1.00 83.00 90 TRP A N 1
ATOM 749 C CA . TRP A 1 90 ? 9.228 -4.073 -19.676 1.00 83.00 90 TRP A CA 1
ATOM 750 C C . TRP A 1 90 ? 8.847 -4.995 -20.837 1.00 83.00 90 TRP A C 1
ATOM 752 O O . TRP A 1 90 ? 7.666 -5.185 -21.141 1.00 83.00 90 TRP A O 1
ATOM 762 N N . GLY A 1 91 ? 9.856 -5.564 -21.497 1.00 79.56 91 GLY A N 1
ATOM 763 C CA . GLY A 1 91 ? 9.667 -6.474 -22.629 1.00 79.56 91 GLY A CA 1
ATOM 764 C C . GLY A 1 91 ? 10.738 -7.557 -22.728 1.00 79.56 91 GLY A C 1
ATOM 765 O O . GLY A 1 91 ? 11.807 -7.467 -22.121 1.00 79.56 91 GLY A O 1
ATOM 766 N N . LEU A 1 92 ? 10.431 -8.607 -23.495 1.00 76.19 92 LEU A N 1
ATOM 767 C CA . LEU A 1 92 ? 11.242 -9.831 -23.590 1.00 76.19 92 LEU A CA 1
ATOM 768 C C . LEU A 1 92 ? 12.343 -9.777 -24.662 1.00 76.19 92 LEU A C 1
ATOM 770 O O . LEU A 1 92 ? 13.191 -10.670 -24.688 1.00 76.19 92 LEU A O 1
ATOM 774 N N . GLY A 1 93 ? 12.339 -8.783 -25.549 1.00 71.62 93 GLY A N 1
ATOM 775 C CA . GLY A 1 93 ? 13.270 -8.677 -26.677 1.00 71.62 93 GLY A CA 1
ATOM 776 C C . GLY A 1 93 ? 14.153 -7.428 -26.634 1.00 71.62 93 GLY A C 1
ATOM 777 O O . GLY A 1 93 ? 13.874 -6.508 -25.870 1.00 71.62 93 GLY A O 1
ATOM 778 N N . PRO A 1 94 ? 15.200 -7.358 -27.475 1.00 71.50 94 PRO A N 1
ATOM 779 C CA . PRO A 1 94 ? 16.039 -6.168 -27.572 1.00 71.50 94 PRO A CA 1
ATOM 780 C C . PRO A 1 94 ? 15.212 -4.939 -27.970 1.00 71.50 94 PRO A C 1
ATOM 782 O O . PRO A 1 94 ? 14.366 -5.000 -28.864 1.00 71.50 94 PRO A O 1
ATOM 785 N N . LEU A 1 95 ? 15.484 -3.809 -27.320 1.00 72.56 95 LEU A N 1
ATOM 786 C CA . LEU A 1 95 ? 14.810 -2.556 -27.626 1.00 72.56 95 LEU A CA 1
ATOM 787 C C . LEU A 1 95 ? 15.451 -1.881 -28.847 1.00 72.56 95 LEU A C 1
ATOM 789 O O . LEU A 1 95 ? 16.611 -1.475 -28.796 1.00 72.56 95 LEU A O 1
ATOM 793 N N . TYR A 1 96 ? 14.696 -1.756 -29.942 1.00 71.69 96 TYR A N 1
ATOM 794 C CA . TYR A 1 96 ? 15.175 -1.132 -31.186 1.00 71.69 96 TYR A CA 1
ATOM 795 C C . TYR A 1 96 ? 14.758 0.339 -31.346 1.00 71.69 96 TYR A C 1
ATOM 797 O O . TYR A 1 96 ? 15.445 1.088 -32.035 1.00 71.69 96 TYR A O 1
ATOM 805 N N . SER A 1 97 ? 13.646 0.754 -30.729 1.00 72.62 97 SER A N 1
ATOM 806 C CA . SER A 1 97 ? 13.136 2.132 -30.750 1.00 72.62 97 SER A CA 1
ATOM 807 C C . SER A 1 97 ? 12.441 2.465 -29.432 1.00 72.62 97 SER A C 1
ATOM 809 O O . SER A 1 97 ? 11.738 1.625 -28.872 1.00 72.62 97 SER A O 1
ATOM 811 N N . LEU A 1 98 ? 12.602 3.707 -28.969 1.00 68.50 98 LEU A N 1
ATOM 812 C CA . LEU A 1 98 ? 11.943 4.227 -27.770 1.00 68.50 98 LEU A CA 1
ATOM 813 C C . LEU A 1 98 ? 10.432 4.442 -27.975 1.00 68.50 98 LEU A C 1
ATOM 815 O O . LEU A 1 98 ? 9.665 4.382 -27.020 1.00 68.50 98 LEU A O 1
ATOM 819 N N . GLU A 1 99 ? 9.983 4.632 -29.219 1.00 66.81 99 GLU A N 1
ATOM 820 C CA . GLU A 1 99 ? 8.559 4.815 -29.546 1.00 66.81 99 GLU A CA 1
ATOM 821 C C . GLU A 1 99 ? 7.718 3.603 -29.120 1.00 66.81 99 GLU A C 1
ATOM 823 O O . GLU A 1 99 ? 6.606 3.771 -28.628 1.00 66.81 99 GLU A O 1
ATOM 828 N N . GLY A 1 100 ? 8.271 2.388 -29.223 1.00 62.28 100 GLY A N 1
ATOM 829 C CA . GLY A 1 100 ? 7.603 1.160 -28.777 1.00 62.28 100 GLY A CA 1
ATOM 830 C C . GLY A 1 100 ? 7.449 1.054 -27.256 1.00 62.28 100 GLY A C 1
ATOM 831 O O . GLY A 1 100 ? 6.510 0.425 -26.784 1.00 62.28 100 GLY A O 1
ATOM 832 N N . VAL A 1 101 ? 8.324 1.708 -26.482 1.00 65.12 101 VAL A N 1
ATOM 833 C CA . VAL A 1 101 ? 8.206 1.784 -25.013 1.00 65.12 101 VAL A CA 1
ATOM 834 C C . VAL A 1 101 ? 7.057 2.705 -24.621 1.00 65.12 101 VAL A C 1
ATOM 836 O O . VAL A 1 101 ? 6.246 2.363 -23.764 1.00 65.12 101 VAL A O 1
ATOM 839 N N . ILE A 1 102 ? 6.975 3.861 -25.284 1.00 61.78 102 ILE A N 1
ATOM 840 C CA . ILE A 1 102 ? 5.987 4.913 -25.013 1.00 61.78 102 ILE A CA 1
ATOM 841 C C . ILE A 1 102 ? 4.587 4.485 -25.484 1.00 61.78 102 ILE A C 1
ATOM 843 O O . ILE A 1 102 ? 3.583 4.872 -24.890 1.00 61.78 102 ILE A O 1
ATOM 847 N N . ALA A 1 103 ? 4.509 3.648 -26.522 1.00 58.59 103 ALA A N 1
ATOM 848 C CA . ALA A 1 103 ? 3.258 3.176 -27.108 1.00 58.59 103 ALA A CA 1
ATOM 849 C C . ALA A 1 103 ? 2.607 1.977 -26.388 1.00 58.59 103 ALA A C 1
ATOM 851 O O . ALA A 1 103 ? 1.541 1.566 -26.848 1.00 58.59 103 ALA A O 1
ATOM 852 N N . LYS A 1 104 ? 3.196 1.489 -25.270 1.00 56.69 104 LYS A N 1
ATOM 853 C CA . LYS A 1 104 ? 2.847 0.299 -24.449 1.00 56.69 104 LYS A CA 1
ATOM 854 C C . LYS A 1 104 ? 3.813 -0.872 -24.693 1.00 56.69 104 LYS A C 1
ATOM 856 O O . LYS A 1 104 ? 3.755 -1.527 -25.729 1.00 56.69 104 LYS A O 1
ATOM 861 N N . GLY A 1 105 ? 4.684 -1.147 -23.717 1.00 61.06 105 GLY A N 1
ATOM 862 C CA . GLY A 1 105 ? 5.489 -2.376 -23.689 1.00 61.06 105 GLY A CA 1
ATOM 863 C C . GLY A 1 105 ? 4.641 -3.650 -23.597 1.00 61.06 105 GLY A C 1
ATOM 864 O O . GLY A 1 105 ? 3.437 -3.576 -23.350 1.00 61.06 105 GLY A O 1
ATOM 865 N N . ASP A 1 106 ? 5.275 -4.820 -23.747 1.00 69.81 106 ASP A N 1
ATOM 866 C CA . ASP A 1 106 ? 4.601 -6.128 -23.619 1.00 69.81 106 ASP A CA 1
ATOM 867 C C . ASP A 1 106 ? 3.905 -6.272 -22.254 1.00 69.81 106 ASP A C 1
ATOM 869 O O . ASP A 1 106 ? 2.810 -6.826 -22.147 1.00 69.81 106 ASP A O 1
ATOM 873 N N . TYR A 1 107 ? 4.534 -5.711 -21.218 1.00 80.69 107 TYR A N 1
ATOM 874 C CA . TYR A 1 107 ? 4.014 -5.623 -19.862 1.00 80.69 107 TYR A CA 1
ATOM 875 C C . TYR A 1 107 ? 4.181 -4.196 -19.354 1.00 80.69 107 TYR A C 1
ATOM 877 O O . TYR A 1 107 ? 5.269 -3.629 -19.447 1.00 80.69 107 TYR A O 1
ATOM 885 N N . CYS A 1 108 ? 3.113 -3.611 -18.817 1.00 86.31 108 CYS A N 1
ATOM 886 C CA . CYS A 1 108 ? 3.117 -2.230 -18.353 1.00 86.31 108 CYS A CA 1
ATOM 887 C C . CYS A 1 108 ? 2.075 -1.992 -17.255 1.00 86.31 108 CYS A C 1
ATOM 889 O O . CYS A 1 108 ? 1.060 -2.691 -17.207 1.00 86.31 108 CYS A O 1
ATOM 891 N N . GLY A 1 109 ? 2.271 -0.962 -16.437 1.00 86.75 109 GLY A N 1
ATOM 892 C CA . GLY A 1 109 ? 1.305 -0.564 -15.418 1.00 86.75 109 GLY A CA 1
ATOM 893 C C . GLY A 1 109 ? 1.665 0.735 -14.705 1.00 86.75 109 GLY A C 1
ATOM 894 O O . GLY A 1 109 ? 2.637 1.410 -15.051 1.00 86.75 109 GLY A O 1
ATOM 895 N N . GLU A 1 110 ? 0.860 1.061 -13.695 1.00 88.25 110 GLU A N 1
ATOM 896 C CA . GLU A 1 110 ? 1.071 2.189 -12.792 1.00 88.25 110 GLU A CA 1
ATOM 897 C C . GLU A 1 110 ? 1.057 1.728 -11.331 1.00 88.25 110 GLU A C 1
ATOM 899 O O . GLU A 1 110 ? 0.331 0.804 -10.962 1.00 88.25 110 GLU A O 1
ATOM 904 N N . VAL A 1 111 ? 1.832 2.408 -10.490 1.00 86.12 111 VAL A N 1
ATOM 905 C CA . VAL A 1 111 ? 1.769 2.301 -9.032 1.00 86.12 111 VAL A CA 1
ATOM 906 C C . VAL A 1 111 ? 1.654 3.700 -8.443 1.00 86.12 111 VAL A C 1
ATOM 908 O O . VAL A 1 111 ? 2.449 4.598 -8.733 1.00 86.12 111 VAL A O 1
ATOM 911 N N . LYS A 1 112 ? 0.657 3.888 -7.576 1.00 81.81 112 LYS A N 1
ATOM 912 C CA . LYS A 1 112 ? 0.487 5.119 -6.802 1.00 81.81 112 LYS A CA 1
ATOM 913 C C . LYS A 1 112 ? 1.185 4.950 -5.466 1.00 81.81 112 LYS A C 1
ATOM 915 O O . LYS A 1 112 ? 0.808 4.093 -4.671 1.00 81.81 112 LYS A O 1
ATOM 920 N N . LEU A 1 113 ? 2.193 5.775 -5.216 1.00 78.88 113 LEU A N 1
ATOM 921 C CA . LEU A 1 113 ? 2.890 5.794 -3.941 1.00 78.88 113 LEU A CA 1
ATOM 922 C C . LEU A 1 113 ? 3.348 7.202 -3.583 1.00 78.88 113 LEU A C 1
ATOM 924 O O . LEU A 1 113 ? 3.490 8.075 -4.436 1.00 78.88 113 LEU A O 1
ATOM 928 N N . GLU A 1 114 ? 3.600 7.403 -2.298 1.00 79.12 114 GLU A N 1
ATOM 929 C CA . GLU A 1 114 ? 4.193 8.621 -1.759 1.00 79.12 114 GLU A CA 1
ATOM 930 C C . GLU A 1 114 ? 5.711 8.427 -1.649 1.00 79.12 114 GLU A C 1
ATOM 932 O O . GLU A 1 114 ? 6.182 7.671 -0.797 1.00 79.12 114 GLU A O 1
ATOM 937 N N . LEU A 1 115 ? 6.472 9.094 -2.521 1.00 77.50 115 LEU A N 1
ATOM 938 C CA . LEU A 1 115 ? 7.937 8.996 -2.546 1.00 77.50 115 LEU A CA 1
ATOM 939 C C . LEU A 1 115 ? 8.566 9.662 -1.322 1.00 77.50 115 LEU A C 1
ATOM 941 O O . LEU A 1 115 ? 9.460 9.101 -0.691 1.00 77.50 115 LEU A O 1
ATOM 945 N N . LEU A 1 116 ? 8.082 10.858 -0.986 1.00 79.81 116 LEU A N 1
ATOM 946 C CA . LEU A 1 116 ? 8.592 11.664 0.115 1.00 79.81 116 LEU A CA 1
ATOM 947 C C . LEU A 1 116 ? 7.975 11.188 1.426 1.00 79.81 116 LEU A C 1
ATOM 949 O O . LEU A 1 116 ? 6.904 11.631 1.825 1.00 79.81 116 LEU A O 1
ATOM 953 N N . LYS A 1 117 ? 8.665 10.268 2.095 1.00 75.38 117 LYS A N 1
ATOM 954 C CA . LYS A 1 117 ? 8.249 9.751 3.396 1.00 75.38 117 LYS A CA 1
ATOM 955 C C . LYS A 1 117 ? 8.850 10.590 4.519 1.00 75.38 117 LYS A C 1
ATOM 957 O O . LYS A 1 117 ? 10.075 10.694 4.578 1.00 75.38 117 LYS A O 1
ATOM 962 N N . PRO A 1 118 ? 8.039 11.124 5.452 1.00 71.00 118 PRO A N 1
ATOM 963 C CA . PRO A 1 118 ? 8.564 11.923 6.549 1.00 71.00 118 PRO A CA 1
ATOM 964 C C . PRO A 1 118 ? 9.613 11.121 7.326 1.00 71.00 118 PRO A C 1
ATOM 966 O O . PRO A 1 118 ? 9.389 9.959 7.669 1.00 71.00 118 PRO A O 1
ATOM 969 N N . ALA A 1 119 ? 10.760 11.746 7.608 1.00 68.31 119 ALA A N 1
ATOM 970 C CA . ALA A 1 119 ? 11.879 11.134 8.325 1.00 68.31 119 ALA A CA 1
ATOM 971 C C . ALA A 1 119 ? 11.583 11.000 9.831 1.00 68.31 119 ALA A C 1
ATOM 973 O O . ALA A 1 119 ? 12.240 11.599 10.685 1.00 68.31 119 ALA A O 1
ATOM 974 N N . LEU A 1 120 ? 10.546 10.235 10.163 1.00 72.88 120 LEU A N 1
ATOM 975 C CA . LEU A 1 120 ? 10.167 9.921 11.530 1.00 72.88 120 LEU A CA 1
ATOM 976 C C . LEU A 1 120 ? 10.838 8.611 11.954 1.00 72.88 120 LEU A C 1
ATOM 978 O O . LEU A 1 120 ? 10.863 7.655 11.174 1.00 72.88 120 LEU A O 1
ATOM 982 N N . PRO A 1 121 ? 11.388 8.542 13.179 1.00 74.19 121 PRO A N 1
ATOM 983 C CA . PRO A 1 121 ? 11.857 7.277 13.715 1.00 74.19 121 PRO A CA 1
ATOM 984 C C . PRO A 1 121 ? 10.675 6.317 13.835 1.00 74.19 121 PRO A C 1
ATOM 986 O O . PRO A 1 121 ? 9.573 6.725 14.215 1.00 74.19 121 PRO A O 1
ATOM 989 N N . ASP A 1 122 ? 10.917 5.039 13.549 1.00 78.12 122 ASP A N 1
ATOM 990 C CA . ASP A 1 122 ? 9.925 4.015 13.846 1.00 78.12 122 ASP A CA 1
ATOM 991 C C . ASP A 1 122 ? 9.627 4.025 15.356 1.00 78.12 122 ASP A C 1
ATOM 993 O O . ASP A 1 122 ? 10.551 4.162 16.171 1.00 78.12 122 ASP A O 1
ATOM 997 N N . PRO A 1 123 ? 8.347 3.934 15.758 1.00 82.25 123 PRO A N 1
ATOM 998 C CA . PRO A 1 123 ? 8.000 3.914 17.169 1.00 82.25 123 PRO A CA 1
ATOM 999 C C . PRO A 1 123 ? 8.648 2.699 17.842 1.00 82.25 123 PRO A C 1
ATOM 1001 O O . PRO A 1 123 ? 8.675 1.609 17.272 1.00 82.25 123 PRO A O 1
ATOM 1004 N N . ASN A 1 124 ? 9.148 2.864 19.072 1.00 85.19 124 ASN A N 1
ATOM 1005 C CA . ASN A 1 124 ? 9.618 1.720 19.854 1.00 85.19 124 ASN A CA 1
ATOM 1006 C C . ASN A 1 124 ? 8.412 0.843 20.242 1.00 85.19 124 ASN A C 1
ATOM 1008 O O . ASN A 1 124 ? 7.488 1.315 20.907 1.00 85.19 124 ASN A O 1
ATOM 1012 N N . LEU A 1 125 ? 8.444 -0.428 19.834 1.00 88.12 125 LEU A N 1
ATOM 1013 C CA . LEU A 1 125 ? 7.385 -1.411 20.063 1.00 88.12 125 LEU A CA 1
ATOM 1014 C C . LEU A 1 125 ? 7.739 -2.486 21.109 1.00 88.12 125 LEU A C 1
ATOM 1016 O O . LEU A 1 125 ? 6.919 -3.372 21.337 1.00 88.12 125 LEU A O 1
ATOM 1020 N N . GLU A 1 126 ? 8.896 -2.424 21.777 1.00 88.75 126 GLU A N 1
ATOM 1021 C CA . GLU A 1 126 ? 9.369 -3.464 22.717 1.00 88.75 126 GLU A CA 1
ATOM 1022 C C . GLU A 1 126 ? 8.373 -3.782 23.845 1.00 88.75 126 GLU A C 1
ATOM 1024 O O . GLU A 1 126 ? 8.253 -4.930 24.257 1.00 88.75 126 GLU A O 1
ATOM 1029 N N . ASN A 1 127 ? 7.623 -2.779 24.314 1.00 87.75 127 ASN A N 1
ATOM 1030 C CA . ASN A 1 127 ? 6.599 -2.926 25.358 1.00 87.75 127 ASN A CA 1
ATOM 1031 C C . ASN A 1 127 ? 5.169 -2.753 24.819 1.00 87.75 127 ASN A C 1
ATOM 1033 O O . ASN A 1 127 ? 4.251 -2.415 25.569 1.00 87.75 127 ASN A O 1
ATOM 1037 N N . SER A 1 128 ? 4.982 -2.911 23.508 1.00 91.81 128 SER A N 1
ATOM 1038 C CA . SER A 1 128 ? 3.670 -2.792 22.875 1.00 91.81 128 SER A CA 1
ATOM 1039 C C . SER A 1 128 ? 2.879 -4.098 22.955 1.00 91.81 128 SER A C 1
ATOM 1041 O O . SER A 1 128 ? 3.437 -5.181 23.133 1.00 91.81 128 SER A O 1
ATOM 1043 N N . LYS A 1 129 ? 1.556 -3.983 22.834 1.00 91.69 129 LYS A N 1
ATOM 1044 C CA . LYS A 1 129 ? 0.628 -5.113 22.762 1.00 91.69 129 LYS A CA 1
ATOM 1045 C C . LYS A 1 129 ? -0.186 -5.018 21.484 1.00 91.69 129 LYS A C 1
ATOM 1047 O O . LYS A 1 129 ? -0.565 -3.918 21.081 1.00 91.69 129 LYS A O 1
ATOM 1052 N N . GLU A 1 130 ? -0.467 -6.161 20.873 1.00 92.38 130 GLU A N 1
ATOM 1053 C CA . GLU A 1 130 ? -1.318 -6.241 19.690 1.00 92.38 130 GLU A CA 1
ATOM 1054 C C . GLU A 1 130 ? -2.777 -6.466 20.103 1.00 92.38 130 GLU A C 1
ATOM 1056 O O . GLU A 1 130 ? -3.078 -7.348 20.905 1.00 92.38 130 GLU A O 1
ATOM 1061 N N . LEU A 1 131 ? -3.687 -5.674 19.536 1.00 93.19 131 LEU A N 1
ATOM 1062 C CA . LEU A 1 131 ? -5.127 -5.875 19.646 1.00 93.19 131 LEU A CA 1
ATOM 1063 C C . LEU A 1 131 ? -5.671 -6.268 18.273 1.00 93.19 131 LEU A C 1
ATOM 1065 O O . LEU A 1 131 ? -5.587 -5.494 17.321 1.00 93.19 131 LEU A O 1
ATOM 1069 N N . LEU A 1 132 ? -6.264 -7.456 18.181 1.00 93.25 132 LEU A N 1
ATOM 1070 C CA . LEU A 1 132 ? -6.909 -7.933 16.963 1.00 93.25 132 LEU A CA 1
ATOM 1071 C C . LEU A 1 132 ? -8.415 -7.677 17.032 1.00 93.25 132 LEU A C 1
ATOM 1073 O O . LEU A 1 132 ? -9.120 -8.340 17.787 1.00 93.25 132 LEU A O 1
ATOM 1077 N N . VAL A 1 133 ? -8.904 -6.757 16.201 1.00 93.31 133 VAL A N 1
ATOM 1078 C CA . VAL A 1 133 ? -10.339 -6.520 15.988 1.00 93.31 133 VAL A CA 1
ATOM 1079 C C . VAL A 1 133 ? -10.730 -7.196 14.680 1.00 93.31 133 VAL A C 1
ATOM 1081 O O . VAL A 1 133 ? -10.236 -6.817 13.619 1.00 93.31 133 VAL A O 1
ATOM 1084 N N . ARG A 1 134 ? -11.550 -8.251 14.741 1.00 92.75 134 ARG A N 1
ATOM 1085 C CA . ARG A 1 134 ? -11.899 -9.061 13.559 1.00 92.75 134 ARG A CA 1
ATOM 1086 C C . ARG A 1 134 ? -13.363 -9.461 13.560 1.00 92.75 134 ARG A C 1
ATOM 1088 O O . ARG A 1 134 ? -13.869 -9.900 14.588 1.00 92.75 134 ARG A O 1
ATOM 1095 N N . ALA A 1 135 ? -14.025 -9.381 12.411 1.00 93.00 135 ALA A N 1
ATOM 1096 C CA . ALA A 1 135 ? -15.328 -10.011 12.239 1.00 93.00 135 ALA A CA 1
ATOM 1097 C C . ALA A 1 135 ? -15.166 -11.544 12.246 1.00 93.00 135 ALA A C 1
ATOM 1099 O O . ALA A 1 135 ? -14.218 -12.081 11.670 1.00 93.00 135 ALA A O 1
ATOM 1100 N N . ASN A 1 136 ? -16.053 -12.261 12.939 1.00 88.38 136 ASN A N 1
ATOM 1101 C CA . ASN A 1 136 ? -15.872 -13.692 13.177 1.00 88.38 136 ASN A CA 1
ATOM 1102 C C . ASN A 1 136 ? -16.538 -14.534 12.078 1.00 88.38 136 ASN A C 1
ATOM 1104 O O . ASN A 1 136 ? -17.747 -14.735 12.122 1.00 88.38 136 ASN A O 1
ATOM 1108 N N . LYS A 1 137 ? -15.743 -15.041 11.122 1.00 88.38 137 LYS A N 1
ATOM 1109 C CA . LYS A 1 137 ? -16.166 -15.986 10.062 1.00 88.38 137 LYS A CA 1
ATOM 1110 C C . LYS A 1 137 ? -17.473 -15.587 9.360 1.00 88.38 137 LYS A C 1
ATOM 1112 O O . LYS A 1 137 ? -18.421 -16.367 9.281 1.00 88.38 137 LYS A O 1
ATOM 1117 N N . VAL A 1 138 ? -17.514 -14.355 8.865 1.00 91.75 138 VAL A N 1
ATOM 1118 C CA . VAL A 1 138 ? -18.679 -13.811 8.160 1.00 91.75 138 VAL A CA 1
ATOM 1119 C C . VAL A 1 138 ? -18.836 -14.503 6.811 1.00 91.75 138 VAL A C 1
ATOM 1121 O O . VAL A 1 138 ? -17.899 -14.549 6.020 1.00 91.75 138 VAL A O 1
ATOM 1124 N N . SER A 1 139 ? -20.033 -15.020 6.542 1.00 92.56 139 SER A N 1
ATOM 1125 C CA . SER A 1 139 ? -20.428 -15.408 5.186 1.00 92.56 139 SER A CA 1
ATOM 1126 C C . SER A 1 139 ? -20.982 -14.172 4.491 1.00 92.56 139 SER A C 1
ATOM 1128 O O . SER A 1 139 ? -22.068 -13.716 4.842 1.00 92.56 139 SER A O 1
ATOM 1130 N N . VAL A 1 140 ? -20.210 -13.601 3.565 1.00 92.00 140 VAL A N 1
ATOM 1131 C CA . VAL A 1 140 ? -20.604 -12.381 2.848 1.00 92.00 140 VAL A CA 1
ATOM 1132 C C . VAL A 1 140 ? -21.829 -12.691 1.968 1.00 92.00 140 VAL A C 1
ATOM 1134 O O . VAL A 1 140 ? -21.773 -13.650 1.193 1.00 92.00 140 VAL A O 1
ATOM 1137 N N . PRO A 1 141 ? -22.940 -11.940 2.097 1.00 92.62 141 PRO A N 1
ATOM 1138 C CA . PRO A 1 141 ? -24.111 -12.069 1.233 1.00 92.62 141 PRO A CA 1
ATOM 1139 C C . PRO A 1 141 ? -23.774 -11.880 -0.249 1.00 92.62 141 PRO A C 1
ATOM 1141 O O . PRO A 1 141 ? -22.794 -11.231 -0.602 1.00 92.62 141 PRO A O 1
ATOM 1144 N N . SER A 1 142 ? -24.623 -12.412 -1.130 1.00 92.62 142 SER A N 1
ATOM 1145 C CA . SER A 1 142 ? -24.486 -12.253 -2.586 1.00 92.62 142 SER A CA 1
ATOM 1146 C C . SER A 1 142 ? -24.998 -10.905 -3.114 1.00 92.62 142 SER A C 1
ATOM 1148 O O . SER A 1 142 ? -25.191 -10.759 -4.320 1.00 92.62 142 SER A O 1
ATOM 1150 N N . ASP A 1 143 ? -25.292 -9.958 -2.224 1.00 93.25 143 ASP A N 1
ATOM 1151 C CA . ASP A 1 143 ? -25.703 -8.605 -2.582 1.00 93.25 143 ASP A CA 1
ATOM 1152 C C . ASP A 1 143 ? -24.529 -7.821 -3.186 1.00 93.25 143 ASP A C 1
ATOM 1154 O O . ASP A 1 143 ? -23.369 -8.058 -2.853 1.00 93.25 143 ASP A O 1
ATOM 1158 N N . GLU A 1 144 ? -24.830 -6.853 -4.056 1.00 91.19 144 GLU A N 1
ATOM 1159 C CA . GLU A 1 144 ? -23.812 -6.040 -4.742 1.00 91.19 144 GLU A CA 1
ATOM 1160 C C . GLU A 1 144 ? -22.899 -5.286 -3.763 1.00 91.19 144 GLU A C 1
ATOM 1162 O O . GLU A 1 144 ? -21.718 -5.075 -4.027 1.00 91.19 144 GLU A O 1
ATOM 1167 N N . THR A 1 145 ? -23.429 -4.870 -2.612 1.00 91.69 145 THR A N 1
ATOM 1168 C CA . THR A 1 145 ? -22.654 -4.218 -1.555 1.00 91.69 145 THR A CA 1
ATOM 1169 C C . THR A 1 145 ? -23.166 -4.662 -0.197 1.00 91.69 145 THR A C 1
ATOM 1171 O O . THR A 1 145 ? -24.352 -4.538 0.099 1.00 91.69 145 THR A O 1
ATOM 1174 N N . THR A 1 146 ? -22.254 -5.136 0.652 1.00 93.56 146 THR A N 1
ATOM 1175 C CA . THR A 1 146 ? -22.551 -5.505 2.038 1.00 93.56 146 THR A CA 1
ATOM 1176 C C . THR A 1 146 ? -21.741 -4.632 2.985 1.00 93.56 146 THR A C 1
ATOM 1178 O O . THR A 1 146 ? -20.514 -4.601 2.913 1.00 93.56 146 THR A O 1
ATOM 1181 N N . TYR A 1 147 ? -22.428 -3.979 3.919 1.00 93.81 147 TYR A N 1
ATOM 1182 C CA . TYR A 1 147 ? -21.806 -3.409 5.110 1.00 93.81 147 TYR A CA 1
ATOM 1183 C C . TYR A 1 147 ? -21.961 -4.405 6.254 1.00 93.81 147 TYR A C 1
ATOM 1185 O O . TYR A 1 147 ? -23.050 -4.934 6.456 1.00 93.81 147 TYR A O 1
ATOM 1193 N N . TRP A 1 148 ? -20.877 -4.666 6.985 1.00 94.94 148 TRP A N 1
ATOM 1194 C CA . TRP A 1 148 ? -20.888 -5.593 8.113 1.00 94.94 148 TRP A CA 1
ATOM 1195 C C . TRP A 1 148 ? -20.257 -4.951 9.344 1.00 94.94 148 TRP A C 1
ATOM 1197 O O . TRP A 1 148 ? -19.091 -4.554 9.332 1.00 94.94 148 TRP A O 1
ATOM 1207 N N . CYS A 1 149 ? -21.014 -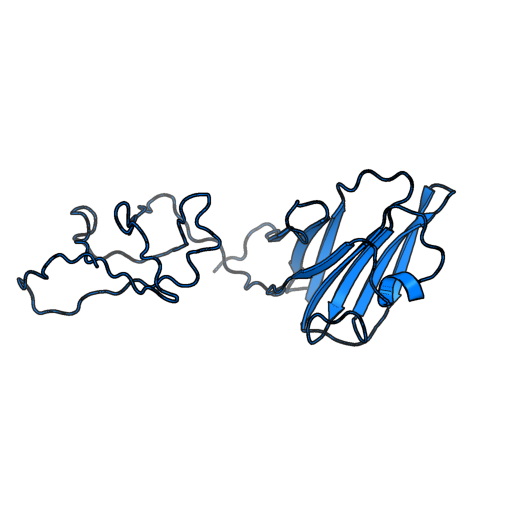4.894 10.429 1.00 94.06 149 CYS A N 1
ATOM 1208 C CA . CYS A 1 149 ? -20.632 -4.314 11.702 1.00 94.06 149 CYS A CA 1
ATOM 1209 C C . CYS A 1 149 ? -20.405 -5.414 12.745 1.00 94.06 149 CYS A C 1
ATOM 1211 O O . CYS A 1 149 ? -21.140 -6.397 12.836 1.00 94.06 149 CYS A O 1
ATOM 1213 N N . SER A 1 150 ? -19.384 -5.240 13.587 1.00 94.44 150 SER A N 1
ATOM 1214 C CA . SER A 1 150 ? -19.143 -6.109 14.739 1.00 94.44 150 SER A CA 1
ATOM 1215 C C . SER A 1 150 ? -18.756 -5.287 15.961 1.00 94.44 150 SER A C 1
ATOM 1217 O O . SER A 1 150 ? -17.741 -4.594 15.951 1.00 94.44 150 SER A O 1
ATOM 1219 N N . VAL A 1 151 ? -19.544 -5.394 17.029 1.00 94.31 151 VAL A N 1
ATOM 1220 C CA . VAL A 1 151 ? -19.240 -4.763 18.319 1.00 94.31 151 VAL A CA 1
ATOM 1221 C C . VAL A 1 151 ? -18.474 -5.757 19.180 1.00 94.31 151 VAL A C 1
ATOM 1223 O O . VAL A 1 151 ? -18.927 -6.882 19.397 1.00 94.31 151 VAL A O 1
ATOM 1226 N N . GLN A 1 152 ? -17.303 -5.342 19.660 1.00 92.44 152 GLN A N 1
ATOM 1227 C CA . GLN A 1 152 ? -16.391 -6.169 20.448 1.00 92.44 152 GLN A CA 1
ATOM 1228 C C . GLN A 1 152 ? -15.917 -5.393 21.670 1.00 92.44 152 GLN A C 1
ATOM 1230 O O . GLN A 1 152 ? -15.569 -4.215 21.582 1.00 92.44 152 GLN A O 1
ATOM 1235 N N . LYS A 1 153 ? -15.893 -6.065 22.822 1.00 90.62 153 LYS A N 1
ATOM 1236 C CA . LYS A 1 153 ? -15.354 -5.492 24.055 1.00 90.62 153 LYS A CA 1
ATOM 1237 C C . LYS A 1 153 ? -13.829 -5.565 24.030 1.00 90.62 153 LYS A C 1
ATOM 1239 O O . LYS A 1 153 ? -13.264 -6.578 23.622 1.00 90.62 153 LYS A O 1
ATOM 1244 N N . LEU A 1 154 ? -13.170 -4.510 24.505 1.00 90.88 154 LEU A N 1
ATOM 1245 C CA . LEU A 1 154 ? -11.721 -4.528 24.689 1.00 90.88 154 LEU A CA 1
ATOM 1246 C C . LEU A 1 154 ? -11.321 -5.601 25.722 1.00 90.88 154 LEU A C 1
ATOM 1248 O O . LEU A 1 154 ? -11.976 -5.703 26.765 1.00 90.88 154 LEU A O 1
ATOM 1252 N N . PRO A 1 155 ? -10.253 -6.381 25.469 1.00 92.06 155 PRO A N 1
ATOM 1253 C CA . PRO A 1 155 ? -9.727 -7.337 26.439 1.00 92.06 155 PRO A CA 1
ATOM 1254 C C . PRO A 1 155 ? -9.291 -6.663 27.751 1.00 92.06 155 PRO A C 1
ATOM 1256 O O . PRO A 1 155 ? -8.893 -5.497 27.760 1.00 92.06 155 PRO A O 1
ATOM 1259 N N . GLU A 1 156 ? -9.305 -7.409 28.862 1.00 90.88 156 GLU A N 1
ATOM 1260 C CA . GLU A 1 156 ? -9.011 -6.877 30.209 1.00 90.88 156 GLU A CA 1
ATOM 1261 C C . GLU A 1 156 ? -7.623 -6.227 30.330 1.00 90.88 156 GLU A C 1
ATOM 1263 O O . GLU A 1 156 ? -7.414 -5.277 31.085 1.00 90.88 156 GLU A O 1
ATOM 1268 N N . GLU A 1 157 ? -6.657 -6.676 29.536 1.00 89.81 157 GLU A N 1
ATOM 1269 C CA . GLU A 1 157 ? -5.318 -6.090 29.497 1.00 89.81 157 GLU A CA 1
ATOM 1270 C C . GLU A 1 157 ? -5.280 -4.625 29.011 1.00 89.81 157 GLU A C 1
ATOM 1272 O O . GLU A 1 157 ? -4.290 -3.920 29.246 1.00 89.81 157 GLU A O 1
ATOM 1277 N N . PHE A 1 158 ? -6.363 -4.150 28.387 1.00 90.75 158 PHE A N 1
ATOM 1278 C CA . PHE A 1 158 ? -6.540 -2.781 27.905 1.00 90.75 158 PHE A CA 1
ATOM 1279 C C . PHE A 1 158 ? -7.434 -1.915 28.815 1.00 90.75 158 PHE A C 1
ATOM 1281 O O . PHE A 1 158 ? -7.863 -0.844 28.400 1.00 90.75 158 PHE A O 1
ATOM 1288 N N . ILE A 1 159 ? -7.687 -2.321 30.070 1.00 87.50 159 ILE A N 1
ATOM 1289 C CA . ILE A 1 159 ? -8.494 -1.536 31.035 1.00 87.50 159 ILE A CA 1
ATOM 1290 C C . ILE A 1 159 ? -7.869 -0.167 31.358 1.00 87.50 159 ILE A C 1
ATOM 1292 O O . ILE A 1 159 ? -8.574 0.796 31.657 1.00 87.50 159 ILE A O 1
ATOM 1296 N N . LYS A 1 160 ? -6.536 -0.062 31.331 1.00 90.50 160 LYS A N 1
ATOM 1297 C CA . LYS A 1 160 ? -5.831 1.210 31.545 1.00 90.50 160 LYS A CA 1
ATOM 1298 C C . LYS A 1 160 ? -5.719 1.991 30.237 1.00 90.50 160 LYS A C 1
ATOM 1300 O O . LYS A 1 160 ? -5.812 1.428 29.156 1.00 90.50 160 LYS A O 1
ATOM 1305 N N . LYS A 1 161 ? -5.462 3.297 30.336 1.00 90.69 161 LYS A N 1
ATOM 1306 C CA . LYS A 1 161 ? -5.202 4.136 29.162 1.00 90.69 161 LYS A CA 1
ATOM 1307 C C . LYS A 1 161 ? -3.983 3.616 28.393 1.00 90.69 161 LYS A C 1
ATOM 1309 O O . LYS A 1 161 ? -2.894 3.528 28.955 1.00 90.69 161 LYS A O 1
ATOM 1314 N N . HIS A 1 162 ? -4.180 3.360 27.105 1.00 91.56 162 HIS A N 1
ATOM 1315 C CA . HIS A 1 162 ? -3.141 2.995 26.143 1.00 91.56 162 HIS A CA 1
ATOM 1316 C C . HIS A 1 162 ? -3.158 3.969 24.961 1.00 91.56 162 HIS A C 1
ATOM 1318 O O . HIS A 1 162 ? -4.156 4.648 24.720 1.00 91.56 162 HIS A O 1
ATOM 1324 N N . HIS A 1 163 ? -2.051 4.041 24.226 1.00 90.94 163 HIS A N 1
ATOM 1325 C CA . HIS A 1 163 ? -1.941 4.813 22.990 1.00 90.94 163 HIS A CA 1
ATOM 1326 C C . HIS A 1 163 ? -1.704 3.855 21.820 1.00 90.94 163 HIS A C 1
ATOM 1328 O O . HIS A 1 163 ? -0.797 3.027 21.882 1.00 90.94 163 HIS A O 1
ATOM 1334 N N . MET A 1 164 ? -2.498 3.970 20.753 1.00 90.75 164 MET A N 1
ATOM 1335 C CA . MET A 1 164 ? -2.229 3.247 19.507 1.00 90.75 164 MET A CA 1
ATOM 1336 C C . MET A 1 164 ? -1.010 3.865 18.820 1.00 90.75 164 MET A C 1
ATOM 1338 O O . MET A 1 164 ? -1.044 5.027 18.425 1.00 90.75 164 MET A O 1
ATOM 1342 N N . LEU A 1 165 ? 0.066 3.086 18.695 1.00 89.88 165 LEU A N 1
ATOM 1343 C CA . LEU A 1 165 ? 1.303 3.503 18.020 1.00 89.88 165 LEU A CA 1
ATOM 1344 C C . LEU A 1 165 ? 1.330 3.093 16.541 1.00 89.88 165 LEU A C 1
ATOM 1346 O O . LEU A 1 165 ? 2.007 3.724 15.735 1.00 89.88 165 LEU A O 1
ATOM 1350 N N . LYS A 1 166 ? 0.611 2.021 16.196 1.00 88.44 166 LYS A N 1
ATOM 1351 C CA . LYS A 1 166 ? 0.508 1.459 14.849 1.00 88.44 166 LYS A CA 1
ATOM 1352 C C . LYS A 1 166 ? -0.833 0.743 14.705 1.00 88.44 166 LYS A C 1
ATOM 1354 O O . LYS A 1 166 ? -1.320 0.153 15.665 1.00 88.44 166 LYS A O 1
ATOM 1359 N N . PHE A 1 167 ? -1.391 0.770 13.504 1.00 91.56 167 PHE A N 1
ATOM 1360 C CA . PHE A 1 167 ? -2.531 -0.044 13.095 1.00 91.56 167 PHE A CA 1
ATOM 1361 C C . PHE A 1 167 ? -2.306 -0.517 11.656 1.00 91.56 167 PHE A C 1
ATOM 1363 O O . PHE A 1 167 ? -1.468 0.033 10.938 1.00 91.56 167 PHE A O 1
ATOM 1370 N N . GLY A 1 168 ? -3.017 -1.559 11.240 1.00 90.81 168 GLY A N 1
ATOM 1371 C CA . GLY A 1 168 ? -2.917 -2.087 9.886 1.00 90.81 168 GLY A CA 1
ATOM 1372 C C . GLY A 1 168 ? -4.005 -3.117 9.593 1.00 90.81 168 GLY A C 1
ATOM 1373 O O . GLY A 1 168 ? -4.602 -3.658 10.528 1.00 90.81 168 GLY A O 1
ATOM 1374 N N . PRO A 1 169 ? -4.277 -3.382 8.307 1.00 92.69 169 PRO A N 1
ATOM 1375 C CA . PRO A 1 169 ? -5.276 -4.356 7.901 1.00 92.69 169 PRO A CA 1
ATOM 1376 C C . PRO A 1 169 ? -4.807 -5.786 8.198 1.00 92.69 169 PRO A C 1
ATOM 1378 O O . PRO A 1 169 ? -3.622 -6.113 8.102 1.00 92.69 169 PRO A O 1
ATOM 1381 N N . ARG A 1 170 ? -5.757 -6.671 8.510 1.00 92.38 170 ARG A N 1
ATOM 1382 C CA . ARG A 1 170 ? -5.522 -8.114 8.631 1.00 92.38 170 ARG A CA 1
ATOM 1383 C C . ARG A 1 170 ? -6.635 -8.867 7.909 1.00 92.38 170 ARG A C 1
ATOM 1385 O O . ARG A 1 170 ? -7.601 -9.295 8.535 1.00 92.38 170 ARG A O 1
ATOM 1392 N N . ILE A 1 171 ? -6.477 -8.993 6.596 1.00 93.06 171 ILE A N 1
ATOM 1393 C CA . ILE A 1 171 ? -7.439 -9.640 5.699 1.00 93.06 171 ILE A CA 1
ATOM 1394 C C . ILE A 1 171 ? -7.073 -11.124 5.556 1.00 93.06 171 ILE A C 1
ATOM 1396 O O . ILE A 1 171 ? -5.896 -11.490 5.563 1.00 93.06 171 ILE A O 1
ATOM 1400 N N . GLU A 1 172 ? -8.084 -11.989 5.519 1.00 93.06 172 GLU A N 1
ATOM 1401 C CA . GLU A 1 172 ? -7.896 -13.418 5.266 1.00 93.06 172 GLU A CA 1
ATOM 1402 C C . GLU A 1 172 ? -7.513 -13.653 3.801 1.00 93.06 172 GLU A C 1
ATOM 1404 O O . GLU A 1 172 ? -8.061 -13.017 2.904 1.00 93.06 172 GLU A O 1
ATOM 1409 N N . LYS A 1 173 ? -6.569 -14.569 3.566 1.00 93.25 173 LYS A N 1
ATOM 1410 C CA . LYS A 1 173 ? -6.060 -14.846 2.222 1.00 93.25 173 LYS A CA 1
ATOM 1411 C C . LYS A 1 173 ? -7.181 -15.321 1.293 1.00 93.25 173 LYS A C 1
ATOM 1413 O O . LYS A 1 173 ? -7.895 -16.260 1.634 1.00 93.25 173 LYS A O 1
ATOM 1418 N N . GLY A 1 174 ? -7.255 -14.740 0.101 1.00 92.50 174 GLY A N 1
ATOM 1419 C CA . GLY A 1 174 ? -8.303 -14.962 -0.894 1.00 92.50 174 GLY A CA 1
ATOM 1420 C C . GLY A 1 174 ? -9.459 -13.962 -0.807 1.00 92.50 174 GLY A C 1
ATOM 1421 O O . GLY A 1 174 ? -10.290 -13.942 -1.709 1.00 92.50 174 GLY A O 1
ATOM 1422 N N . ASN A 1 175 ? -9.507 -13.130 0.239 1.00 92.62 175 ASN A N 1
ATOM 1423 C CA . ASN A 1 175 ? -10.546 -12.118 0.435 1.00 92.62 175 ASN A CA 1
ATOM 1424 C C . ASN A 1 175 ? -10.037 -10.685 0.192 1.00 92.62 175 ASN A C 1
ATOM 1426 O O . ASN A 1 175 ? -10.780 -9.733 0.432 1.00 92.62 175 ASN A O 1
ATOM 1430 N N . GLU A 1 176 ? -8.791 -10.509 -0.258 1.00 91.00 176 GLU A N 1
ATOM 1431 C CA . GLU A 1 176 ? -8.178 -9.199 -0.520 1.00 91.00 176 GLU A CA 1
ATOM 1432 C C . GLU A 1 176 ? -8.977 -8.376 -1.537 1.00 91.00 176 GLU A C 1
ATOM 1434 O O . GLU A 1 176 ? -9.119 -7.171 -1.356 1.00 91.00 176 GLU A O 1
ATOM 1439 N N . ASP A 1 177 ? -9.571 -9.036 -2.534 1.00 88.00 177 ASP A N 1
ATOM 1440 C CA . ASP A 1 177 ? -10.387 -8.384 -3.566 1.00 88.00 177 ASP A CA 1
ATOM 1441 C C . ASP A 1 177 ? -11.827 -8.088 -3.105 1.00 88.00 177 ASP A C 1
ATOM 1443 O O . ASP A 1 177 ? -12.540 -7.311 -3.737 1.00 88.00 177 ASP A O 1
ATOM 1447 N N . VAL A 1 178 ? -12.276 -8.712 -2.009 1.00 91.50 178 VAL A N 1
ATOM 1448 C CA . VAL A 1 178 ? -13.644 -8.565 -1.479 1.00 91.50 178 VAL A CA 1
ATOM 1449 C C . VAL A 1 178 ? -13.722 -7.411 -0.479 1.00 91.50 178 VAL A C 1
ATOM 1451 O O . VAL A 1 178 ? -14.709 -6.677 -0.434 1.00 91.50 178 VAL A O 1
ATOM 1454 N N . VAL A 1 179 ? -12.688 -7.236 0.348 1.00 92.50 179 VAL A N 1
ATOM 1455 C CA . VAL A 1 179 ? -12.669 -6.214 1.401 1.00 92.50 179 VAL A CA 1
ATOM 1456 C C . VAL A 1 179 ? -12.104 -4.905 0.856 1.00 92.50 179 VAL A C 1
ATOM 1458 O O . VAL A 1 179 ? -10.893 -4.710 0.825 1.00 92.50 179 VAL A O 1
ATOM 1461 N N . HIS A 1 180 ? -12.986 -3.976 0.484 1.00 90.25 180 HIS A N 1
ATOM 1462 C CA . HIS A 1 180 ? -12.566 -2.673 -0.041 1.00 90.25 180 HIS A CA 1
ATOM 1463 C C . HIS A 1 180 ? -12.282 -1.633 1.059 1.00 90.25 180 HIS A C 1
ATOM 1465 O O . HIS A 1 180 ? -11.278 -0.931 0.994 1.00 90.25 180 HIS A O 1
ATOM 1471 N N . HIS A 1 181 ? -13.128 -1.541 2.096 1.00 92.19 181 HIS A N 1
ATOM 1472 C CA . HIS A 1 181 ? -12.968 -0.602 3.218 1.00 92.19 181 HIS A CA 1
ATOM 1473 C C . HIS A 1 181 ? -13.130 -1.302 4.574 1.00 92.19 181 HIS A C 1
ATOM 1475 O O . HIS A 1 181 ? -13.908 -2.244 4.712 1.00 92.19 181 HIS A O 1
ATOM 1481 N N . MET A 1 182 ? -12.417 -0.807 5.590 1.00 94.50 182 MET A N 1
ATOM 1482 C CA . MET A 1 182 ? -12.543 -1.233 6.986 1.00 94.50 182 MET A CA 1
ATOM 1483 C C . MET A 1 182 ? -12.447 -0.023 7.904 1.00 94.50 182 MET A C 1
ATOM 1485 O O . MET A 1 182 ? -11.569 0.822 7.732 1.00 94.50 182 MET A O 1
ATOM 1489 N N . GLU A 1 183 ? -13.307 0.021 8.915 1.00 94.19 183 GLU A N 1
ATOM 1490 C CA . GLU A 1 183 ? -13.362 1.114 9.879 1.00 94.19 183 GLU A CA 1
ATOM 1491 C C . GLU A 1 183 ? -13.500 0.551 11.297 1.00 94.19 183 GLU A C 1
ATOM 1493 O O . GLU A 1 183 ? -14.130 -0.485 11.517 1.00 94.19 183 GLU A O 1
ATOM 1498 N N . VAL A 1 184 ? -12.883 1.225 12.268 1.00 93.56 184 VAL A N 1
ATOM 1499 C CA . VAL A 1 184 ? -12.946 0.860 13.688 1.00 93.56 184 VAL A CA 1
ATOM 1500 C C . VAL A 1 184 ? -13.344 2.093 14.483 1.00 93.56 184 VAL A C 1
ATOM 1502 O O . VAL A 1 184 ? -12.692 3.133 14.395 1.00 93.56 184 VAL A O 1
ATOM 1505 N N . PHE A 1 185 ? -14.392 1.954 15.293 1.00 92.50 185 PHE A N 1
ATOM 1506 C CA . PHE A 1 185 ? -14.957 3.033 16.096 1.00 92.50 185 PHE A CA 1
ATOM 1507 C C . PHE A 1 185 ? -14.924 2.702 17.589 1.00 92.50 185 PHE A C 1
ATOM 1509 O O . PHE A 1 185 ? -15.012 1.541 17.992 1.00 92.50 185 PHE A O 1
ATOM 1516 N N . HIS A 1 186 ? -14.838 3.742 18.417 1.00 89.88 186 HIS A N 1
ATOM 1517 C CA . HIS A 1 186 ? -15.053 3.654 19.859 1.00 89.88 186 HIS A CA 1
ATOM 1518 C C . HIS A 1 186 ? -16.495 4.061 20.186 1.00 89.88 186 HIS A C 1
ATOM 1520 O O . HIS A 1 186 ? -16.952 5.117 19.754 1.00 89.88 186 HIS A O 1
ATOM 1526 N N . CYS A 1 187 ? -17.204 3.233 20.955 1.00 88.25 187 CYS A N 1
ATOM 1527 C CA . CYS A 1 187 ? -18.549 3.554 21.431 1.00 88.25 187 CYS A CA 1
ATOM 1528 C C . CYS A 1 187 ? -18.467 4.541 22.608 1.00 88.25 187 CYS A C 1
ATOM 1530 O O . CYS A 1 187 ? -17.876 4.216 23.635 1.00 88.25 187 CYS A O 1
ATOM 1532 N N . GLU A 1 188 ? -19.069 5.724 22.491 1.00 87.25 188 GLU A N 1
ATOM 1533 C CA . GLU A 1 188 ? -19.045 6.748 23.544 1.00 87.25 188 GLU A CA 1
ATOM 1534 C C . GLU A 1 188 ? -20.318 6.707 24.399 1.00 87.25 188 GLU A C 1
ATOM 1536 O O . GLU A 1 188 ? -21.364 7.210 23.990 1.00 87.25 188 GLU A O 1
ATOM 1541 N N . HIS A 1 189 ? -20.236 6.119 25.597 1.00 88.69 189 HIS A N 1
ATOM 1542 C CA . HIS A 1 189 ? -21.359 5.990 26.535 1.00 88.69 189 HIS A CA 1
ATOM 1543 C C . HIS A 1 189 ? -20.951 6.305 27.989 1.00 88.69 189 HIS A C 1
ATOM 1545 O O . HIS A 1 189 ? -19.760 6.273 28.315 1.00 88.69 189 HIS A O 1
ATOM 1551 N N . PRO A 1 190 ? -21.915 6.616 28.882 1.00 90.62 190 PRO A N 1
ATOM 1552 C CA . PRO A 1 190 ? -21.638 6.847 30.298 1.00 90.62 190 PRO A CA 1
ATOM 1553 C C . PRO A 1 190 ? -20.955 5.650 30.986 1.00 90.62 190 PRO A C 1
ATOM 1555 O O . PRO A 1 190 ? -21.112 4.508 30.542 1.00 90.62 190 PRO A O 1
ATOM 1558 N N . PRO A 1 191 ? -20.253 5.870 32.115 1.00 82.44 191 PRO A N 1
ATOM 1559 C CA . PRO A 1 191 ? -19.686 4.780 32.904 1.00 82.44 191 PRO A CA 1
ATOM 1560 C C . PRO A 1 191 ? -20.748 3.746 33.295 1.00 82.44 191 PRO A C 1
ATOM 1562 O O . PRO A 1 191 ? -21.874 4.108 33.635 1.00 82.44 191 PRO A O 1
ATOM 1565 N N . ASN A 1 192 ? -20.368 2.465 33.294 1.00 84.38 192 ASN A N 1
ATOM 1566 C CA . ASN A 1 192 ? -21.228 1.313 33.609 1.00 84.38 192 ASN A CA 1
ATOM 1567 C C . ASN A 1 192 ? -22.376 1.051 32.618 1.00 84.38 192 ASN A C 1
ATOM 1569 O O . ASN A 1 192 ? -23.215 0.193 32.885 1.00 84.38 192 ASN A O 1
ATOM 1573 N N . PHE A 1 193 ? -22.419 1.744 31.477 1.00 89.38 193 PHE A N 1
ATOM 1574 C CA . PHE A 1 193 ? -23.301 1.357 30.384 1.00 89.38 193 PHE A CA 1
ATOM 1575 C C . PHE A 1 193 ? -22.735 0.121 29.671 1.00 89.38 193 PHE A C 1
ATOM 1577 O O . PHE A 1 193 ? -21.608 0.141 29.171 1.00 89.38 193 PHE A O 1
ATOM 1584 N N . GLU A 1 194 ? -23.515 -0.957 29.610 1.00 88.50 194 GLU A N 1
ATOM 1585 C CA . GLU A 1 194 ? -23.144 -2.151 28.852 1.00 88.50 194 GLU A CA 1
ATOM 1586 C C . GLU A 1 194 ? -23.573 -2.003 27.391 1.00 88.50 194 GLU A C 1
ATOM 1588 O O . GLU A 1 194 ? -24.759 -2.025 27.065 1.00 88.50 194 GLU A O 1
ATOM 1593 N N . VAL A 1 195 ? -22.591 -1.848 26.499 1.00 90.50 195 VAL A N 1
ATOM 1594 C CA . VAL A 1 195 ? -22.839 -1.825 25.052 1.00 90.50 195 VAL A CA 1
ATOM 1595 C C . VAL A 1 195 ? -23.227 -3.233 24.592 1.00 90.50 195 VAL A C 1
ATOM 1597 O O . VAL A 1 195 ? -22.465 -4.172 24.850 1.00 90.50 195 VAL A O 1
ATOM 1600 N N . PRO A 1 196 ? -24.366 -3.413 23.900 1.00 91.44 196 PRO A N 1
ATOM 1601 C CA . PRO A 1 196 ? -24.737 -4.718 23.377 1.00 91.44 196 PRO A CA 1
ATOM 1602 C C . PRO A 1 196 ? -23.735 -5.171 22.312 1.00 91.44 196 PRO A C 1
ATOM 1604 O O . PRO A 1 196 ? -23.345 -4.404 21.431 1.00 91.44 196 PRO A O 1
ATOM 1607 N N . LEU A 1 197 ? -23.336 -6.442 22.378 1.00 91.44 197 LEU A N 1
ATOM 1608 C CA . LEU A 1 197 ? -22.576 -7.063 21.298 1.00 91.44 197 LEU A CA 1
ATOM 1609 C C . LEU A 1 197 ? -23.480 -7.214 20.068 1.00 91.44 197 LEU A C 1
ATOM 1611 O O . LEU A 1 197 ? -24.659 -7.544 20.186 1.00 91.44 197 LEU A O 1
ATOM 1615 N N . TYR A 1 198 ? -22.910 -6.988 18.889 1.00 91.06 198 TYR A N 1
ATOM 1616 C CA . TYR A 1 198 ? -23.618 -7.025 17.613 1.00 91.06 198 TYR A CA 1
ATOM 1617 C C . TYR A 1 198 ? -22.727 -7.642 16.538 1.00 91.06 198 TYR A C 1
ATOM 1619 O O . TYR A 1 198 ? -21.508 -7.444 16.562 1.00 91.06 198 TYR A O 1
ATOM 1627 N N . GLN A 1 199 ? -23.338 -8.381 15.613 1.00 90.75 199 GLN A N 1
ATOM 1628 C CA . GLN A 1 199 ? -22.723 -8.887 14.388 1.00 90.75 199 GLN A CA 1
ATOM 1629 C C . GLN A 1 199 ? -23.776 -8.916 13.276 1.00 90.75 199 GLN A C 1
ATOM 1631 O O . GLN A 1 199 ? -24.771 -9.627 13.420 1.00 90.75 199 GLN A O 1
ATOM 1636 N N . GLY A 1 200 ? -23.543 -8.173 12.193 1.00 87.06 200 GLY A N 1
ATOM 1637 C CA . GLY A 1 200 ? -24.402 -8.136 11.005 1.00 87.06 200 GLY A CA 1
ATOM 1638 C C . GLY A 1 200 ? -24.447 -6.769 10.359 1.00 87.06 200 GLY A C 1
ATOM 1639 O O . GLY A 1 200 ? -23.501 -5.982 10.564 1.00 87.06 200 GLY A O 1
#

InterPro domains:
  IPR000323 Copper type II, ascorbate-dependent monooxygenase, N-terminal [PF01082] (133-195)
  IPR000945 Dopamine beta-hydroxylase-like [PTHR10157] (79-199)
  IPR005018 DOMON domain [PF03351] (18-77)
  IPR005018 DOMON domain [PS50836] (18-137)
  IPR005018 DOMON domain [SM00664] (47-91)
  IPR008977 PHM/PNGase F domain superfamily [SSF49742] (126-191)
  IPR020611 Copper type II, ascorbate-dependent monooxygenase, histidine-cluster-1 conserved site [PS00084] (180-187)
  IPR036939 Copper type II, ascorbate-dependent monooxygenase, N-terminal domain superfamily [G3DSA:2.60.120.310] (121-199)
  IPR045266 Copper-dependent monooxygenases, DOMON domain [cd09631] (12-72)

pLDDT: mean 81.8, std 11.42, range [47.25, 94.94]

Radius of gyration: 23.53 Å; chains: 1; bounding box: 53×33×65 Å